Protein AF-A0A8K0MTH1-F1 (afdb_monomer)

InterPro domains:
  IPR003604 Matrin/U1-C-like, C2H2-type zinc finger [SM00451] (217-251)
  IPR013087 Zinc finger C2H2-type [PF12874] (220-244)
  IPR025423 TMEM205-like [PF13664] (45-141)
  IPR036236 Zinc finger C2H2 superfamily [SSF57667] (216-260)
  IPR040107 U4/U6.U5 small nuclear ribonucleoprotein component Snu23 [PTHR45986] (143-350)

Organism: Cocos nucifera (NCBI:txid13894)

pLDDT: mean 76.04, std 13.89, range [37.84, 93.25]

Structure (mmCIF, N/CA/C/O backbone):
data_AF-A0A8K0MTH1-F1
#
_entry.id   AF-A0A8K0MTH1-F1
#
loop_
_atom_site.group_PDB
_atom_site.id
_atom_site.type_symbol
_atom_site.label_atom_id
_atom_site.label_alt_id
_atom_site.label_comp_id
_atom_site.label_asym_id
_atom_site.label_entity_id
_atom_site.label_seq_id
_atom_site.pdbx_PDB_ins_code
_atom_site.Cartn_x
_atom_site.Cartn_y
_atom_site.Cartn_z
_atom_site.occupancy
_atom_site.B_iso_or_equiv
_atom_site.auth_seq_id
_atom_site.auth_comp_id
_atom_site.auth_asym_id
_atom_site.auth_atom_id
_atom_site.pdbx_PDB_model_num
ATOM 1 N N . MET A 1 1 ? -3.781 19.620 -23.683 1.00 52.28 1 MET A N 1
ATOM 2 C CA . MET A 1 1 ? -2.518 20.393 -23.771 1.00 52.28 1 MET A CA 1
ATOM 3 C C . MET A 1 1 ? -1.262 19.510 -23.810 1.00 52.28 1 MET A C 1
ATOM 5 O O . MET A 1 1 ? -0.450 19.720 -24.694 1.00 52.28 1 MET A O 1
ATOM 9 N N . ALA A 1 2 ? -1.100 18.486 -22.956 1.00 47.69 2 ALA A N 1
ATOM 10 C CA . ALA A 1 2 ? 0.109 17.633 -22.956 1.00 47.69 2 ALA A CA 1
ATOM 11 C C . ALA A 1 2 ? 0.279 16.703 -24.182 1.00 47.69 2 ALA A C 1
ATOM 13 O O . ALA A 1 2 ? 1.383 16.252 -24.472 1.00 47.69 2 ALA A O 1
ATOM 14 N N . TRP A 1 3 ? -0.801 16.393 -24.907 1.00 62.19 3 TRP A N 1
ATOM 15 C CA . TRP A 1 3 ? -0.716 15.556 -26.111 1.00 62.19 3 TRP A CA 1
ATOM 16 C C . TRP A 1 3 ? -0.077 16.300 -27.289 1.00 62.19 3 TRP A C 1
ATOM 18 O O . TRP A 1 3 ? 0.736 15.724 -27.999 1.00 62.19 3 TRP A O 1
ATOM 28 N N . ALA A 1 4 ? -0.354 17.600 -27.430 1.00 60.59 4 ALA A N 1
ATOM 29 C CA . ALA A 1 4 ? 0.208 18.428 -28.494 1.00 60.59 4 ALA A CA 1
ATOM 30 C C . ALA A 1 4 ? 1.724 18.615 -28.341 1.00 60.59 4 ALA A C 1
ATOM 32 O O . ALA A 1 4 ? 2.450 18.519 -29.322 1.00 60.59 4 ALA A O 1
ATOM 33 N N . THR A 1 5 ? 2.222 18.802 -27.115 1.00 65.00 5 THR A N 1
ATOM 34 C CA . THR A 1 5 ? 3.667 18.907 -26.851 1.00 65.00 5 THR A CA 1
ATOM 35 C C . THR A 1 5 ? 4.387 17.573 -27.040 1.00 65.00 5 THR A C 1
ATOM 37 O O . THR A 1 5 ? 5.486 17.544 -27.586 1.00 65.00 5 THR A O 1
ATOM 40 N N . ARG A 1 6 ? 3.755 16.452 -26.666 1.00 68.06 6 ARG A N 1
ATOM 41 C CA . ARG A 1 6 ? 4.272 15.100 -26.939 1.00 68.06 6 ARG A CA 1
ATOM 42 C C . ARG A 1 6 ? 4.288 14.766 -28.430 1.00 68.06 6 ARG A C 1
ATOM 44 O O . ARG A 1 6 ? 5.241 14.151 -28.894 1.00 68.06 6 ARG A O 1
ATOM 51 N N . PHE A 1 7 ? 3.271 15.201 -29.169 1.00 70.56 7 PHE A N 1
ATOM 52 C CA . PHE A 1 7 ? 3.191 15.053 -30.619 1.00 70.56 7 PHE A CA 1
ATOM 53 C C . PHE A 1 7 ? 4.257 15.897 -31.326 1.00 70.56 7 PHE A C 1
ATOM 55 O O . PHE A 1 7 ? 5.003 15.365 -32.136 1.00 70.56 7 PHE A O 1
ATOM 62 N N . LEU A 1 8 ? 4.412 17.172 -30.955 1.00 72.38 8 LEU A N 1
ATOM 63 C CA . LEU A 1 8 ? 5.467 18.046 -31.483 1.00 72.38 8 LEU A CA 1
ATOM 64 C C . LEU A 1 8 ? 6.871 17.508 -31.200 1.00 72.38 8 LEU A C 1
ATOM 66 O O . LEU A 1 8 ? 7.715 17.535 -32.088 1.00 72.38 8 LEU A O 1
ATOM 70 N N . ALA A 1 9 ? 7.114 16.972 -30.001 1.00 69.62 9 ALA A N 1
ATOM 71 C CA . ALA A 1 9 ? 8.386 16.332 -29.680 1.00 69.62 9 ALA A CA 1
ATOM 72 C C . ALA A 1 9 ? 8.625 15.086 -30.549 1.00 69.62 9 ALA A C 1
ATOM 74 O O . ALA A 1 9 ? 9.698 14.945 -31.125 1.00 69.62 9 ALA A O 1
ATOM 75 N N . ALA A 1 10 ? 7.624 14.213 -30.701 1.00 67.38 10 ALA A N 1
ATOM 76 C CA . ALA A 1 10 ? 7.729 13.023 -31.547 1.00 67.38 10 ALA A CA 1
ATOM 77 C C . ALA A 1 10 ? 7.967 13.372 -33.027 1.00 67.38 10 ALA A C 1
ATOM 79 O O . ALA A 1 10 ? 8.814 12.760 -33.673 1.00 67.38 10 ALA A O 1
ATOM 80 N N . VAL A 1 11 ? 7.272 14.389 -33.547 1.00 68.31 11 VAL A N 1
ATOM 81 C CA . VAL A 1 11 ? 7.465 14.906 -34.910 1.00 68.31 11 VAL A CA 1
ATOM 82 C C . VAL A 1 11 ? 8.857 15.519 -35.064 1.00 68.31 11 VAL A C 1
ATOM 84 O O . VAL A 1 11 ? 9.524 15.239 -36.051 1.00 68.31 11 VAL A O 1
ATOM 87 N N . ALA A 1 12 ? 9.348 16.278 -34.081 1.00 70.75 12 ALA A N 1
ATOM 88 C CA . ALA A 1 12 ? 10.701 16.828 -34.113 1.00 70.75 12 ALA A CA 1
ATOM 89 C C . ALA A 1 12 ? 11.773 15.724 -34.118 1.00 70.75 12 ALA A C 1
ATOM 91 O O . ALA A 1 12 ? 12.708 15.796 -34.910 1.00 70.75 12 ALA A O 1
ATOM 92 N N . PHE A 1 13 ? 11.618 14.667 -33.312 1.00 70.38 13 PHE A N 1
ATOM 93 C CA . PHE A 1 13 ? 12.529 13.515 -33.335 1.00 70.38 13 PHE A CA 1
ATOM 94 C C . PHE A 1 13 ? 12.478 12.745 -34.661 1.00 70.38 13 PHE A C 1
ATOM 96 O O . PHE A 1 13 ? 13.520 12.302 -35.138 1.00 70.38 13 P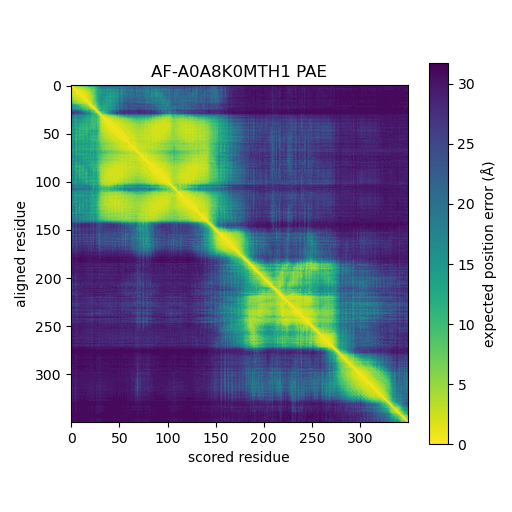HE A O 1
ATOM 103 N N . LEU A 1 14 ? 11.302 12.628 -35.285 1.00 62.47 14 LEU A N 1
ATOM 104 C CA . LEU A 1 14 ? 11.159 12.034 -36.618 1.00 62.47 14 LEU A CA 1
ATOM 105 C C . LEU A 1 14 ? 11.823 12.885 -37.703 1.00 62.47 14 LEU A C 1
ATOM 107 O O . LEU A 1 14 ? 12.550 12.347 -38.531 1.00 62.47 14 LEU A O 1
ATOM 111 N N . VAL A 1 15 ? 11.625 14.204 -37.679 1.00 65.75 15 VAL A N 1
ATOM 112 C CA . VAL A 1 15 ? 12.248 15.138 -38.630 1.00 65.75 15 VAL A CA 1
ATOM 113 C C . VAL A 1 15 ? 13.769 15.113 -38.488 1.00 65.75 15 VAL A C 1
ATOM 115 O O . VAL A 1 15 ? 14.474 15.007 -39.487 1.00 65.75 15 VAL A O 1
ATOM 118 N N . VAL A 1 16 ? 14.288 15.117 -37.258 1.00 67.06 16 VAL A N 1
ATOM 119 C CA . VAL A 1 16 ? 15.725 14.953 -36.995 1.00 67.06 16 VAL A CA 1
ATOM 120 C C . VAL A 1 16 ? 16.210 13.584 -37.493 1.00 67.06 16 VAL A C 1
ATOM 122 O O . VAL A 1 16 ? 17.239 13.511 -38.156 1.00 67.06 16 VAL A O 1
ATOM 125 N N . GLY A 1 17 ? 15.448 12.509 -37.273 1.00 62.00 17 GLY A N 1
ATOM 126 C CA . GLY A 1 17 ? 15.769 11.175 -37.791 1.00 62.00 17 GLY A CA 1
ATOM 127 C C . GLY A 1 17 ? 15.854 11.107 -39.321 1.00 62.00 17 GLY A C 1
ATOM 128 O O . GLY A 1 17 ? 16.761 10.472 -39.850 1.00 62.00 17 GLY A O 1
ATOM 129 N N . VAL A 1 18 ? 14.965 11.805 -40.034 1.00 60.06 18 VAL A N 1
ATOM 130 C CA . VAL A 1 18 ? 14.967 11.891 -41.507 1.00 60.06 18 VAL A CA 1
ATOM 131 C C . VAL A 1 18 ? 16.146 12.726 -42.022 1.00 60.06 18 VAL A C 1
ATOM 133 O O . VAL A 1 18 ? 16.759 12.362 -43.022 1.00 60.06 18 VAL A O 1
ATOM 136 N N . VAL A 1 19 ? 16.514 13.807 -41.326 1.00 62.78 19 VAL A N 1
ATOM 137 C CA . VAL A 1 19 ? 17.649 14.675 -41.699 1.00 62.78 19 VAL A CA 1
ATOM 138 C C . VAL A 1 19 ? 18.999 13.980 -41.492 1.00 62.78 19 VAL A C 1
ATOM 140 O O . VAL A 1 19 ? 19.901 14.141 -42.310 1.00 62.78 19 VAL A O 1
ATOM 143 N N . PHE A 1 20 ? 19.148 13.191 -40.426 1.00 60.22 20 PHE A N 1
ATOM 144 C CA . PHE A 1 20 ? 20.398 12.483 -40.129 1.00 60.22 20 PHE A CA 1
ATOM 145 C C . PHE A 1 20 ? 20.555 11.149 -40.879 1.00 60.22 20 PHE A C 1
ATOM 147 O O . PHE A 1 20 ? 21.650 10.587 -40.875 1.00 60.22 20 PHE A O 1
ATOM 154 N N . ALA A 1 21 ? 19.499 10.639 -41.524 1.00 55.25 21 ALA A N 1
ATOM 155 C CA . ALA A 1 21 ? 19.525 9.361 -42.236 1.00 55.25 21 ALA A CA 1
ATOM 156 C C . ALA A 1 21 ? 18.746 9.390 -43.571 1.00 55.25 21 ALA A C 1
ATOM 158 O O . ALA A 1 21 ? 17.781 8.637 -43.739 1.00 55.25 21 ALA A O 1
ATOM 159 N N . PRO A 1 22 ? 19.160 10.218 -44.549 1.00 58.72 22 PRO A N 1
ATOM 160 C CA . PRO A 1 22 ? 18.486 10.308 -45.848 1.00 58.72 22 PRO A CA 1
ATOM 161 C C . PRO A 1 22 ? 18.513 8.977 -46.625 1.00 58.72 22 PRO A C 1
ATOM 163 O O . PRO A 1 22 ? 17.548 8.630 -47.308 1.00 58.72 22 PRO A O 1
ATOM 166 N N . ASP A 1 23 ? 19.569 8.175 -46.450 1.00 55.53 23 ASP A N 1
ATOM 167 C CA . ASP A 1 23 ? 19.748 6.886 -47.134 1.00 55.53 23 ASP A CA 1
ATOM 168 C C . ASP A 1 23 ? 18.740 5.811 -46.699 1.00 55.53 23 ASP A C 1
ATOM 170 O O . ASP A 1 23 ? 18.462 4.883 -47.461 1.00 55.53 23 ASP A O 1
ATOM 174 N N . LEU A 1 24 ? 18.164 5.945 -45.497 1.00 55.72 24 LEU A N 1
ATOM 175 C CA . LEU A 1 24 ? 17.199 4.998 -44.922 1.00 55.72 24 LEU A CA 1
ATOM 176 C C . LEU A 1 24 ? 15.833 5.051 -45.620 1.00 55.72 24 LEU A C 1
ATOM 178 O O . LEU A 1 24 ? 15.099 4.066 -45.619 1.00 55.72 24 LEU A O 1
ATOM 182 N N . PHE A 1 25 ? 15.498 6.211 -46.189 1.00 56.12 25 PHE A N 1
ATOM 183 C CA . PHE A 1 25 ? 14.231 6.461 -46.878 1.00 56.12 25 PHE A CA 1
ATOM 184 C C . PHE A 1 25 ? 14.402 6.595 -48.398 1.00 56.12 25 PHE A C 1
ATOM 186 O O . PHE A 1 25 ? 13.424 6.448 -49.127 1.00 56.12 25 PHE A O 1
ATOM 193 N N . GLY A 1 26 ? 15.624 6.859 -48.883 1.00 51.59 26 GLY A N 1
ATOM 194 C CA . GLY A 1 26 ? 15.929 7.017 -50.309 1.00 51.59 26 GLY A CA 1
ATOM 195 C C . GLY A 1 26 ? 16.408 5.750 -51.028 1.00 51.59 26 GLY A C 1
ATOM 196 O O . GLY A 1 26 ? 16.246 5.654 -52.243 1.00 51.59 26 GLY A O 1
ATOM 197 N N . SER A 1 27 ? 16.974 4.766 -50.319 1.00 49.97 27 SER A N 1
ATOM 198 C CA . SER A 1 27 ? 17.450 3.516 -50.926 1.00 49.97 27 SER A CA 1
ATOM 199 C C . SER A 1 27 ? 16.561 2.338 -50.517 1.00 49.97 27 SER A C 1
ATOM 201 O O . SER A 1 27 ? 16.275 2.137 -49.341 1.00 49.97 27 SER A O 1
ATOM 203 N N . GLY A 1 28 ? 16.055 1.589 -51.504 1.00 53.31 28 GLY A N 1
ATOM 204 C CA . GLY A 1 28 ? 15.121 0.482 -51.282 1.00 53.31 28 GLY A CA 1
ATOM 205 C C . GLY A 1 28 ? 15.647 -0.585 -50.301 1.00 53.31 28 GLY A C 1
ATOM 206 O O . GLY A 1 28 ? 16.857 -0.684 -50.084 1.00 53.31 28 GLY A O 1
ATOM 207 N N . PRO A 1 29 ? 14.759 -1.429 -49.742 1.00 50.44 29 PRO A N 1
ATOM 208 C CA . PRO A 1 29 ? 14.995 -2.261 -48.550 1.00 50.44 29 PRO A CA 1
ATOM 209 C C . PRO A 1 29 ? 16.014 -3.417 -48.702 1.00 50.44 29 PRO A C 1
ATOM 211 O O . PRO A 1 29 ? 15.999 -4.349 -47.904 1.00 50.44 29 PRO A O 1
ATOM 214 N N . ALA A 1 30 ? 16.896 -3.397 -49.705 1.00 54.19 30 ALA A N 1
ATOM 215 C CA . ALA A 1 30 ? 17.730 -4.538 -50.087 1.00 54.19 30 ALA A CA 1
ATOM 216 C C . ALA A 1 30 ? 19.209 -4.213 -50.390 1.00 54.19 30 ALA A C 1
ATOM 218 O O . ALA A 1 30 ? 19.890 -5.045 -50.988 1.00 54.19 30 ALA A O 1
ATOM 219 N N . SER A 1 31 ? 19.743 -3.046 -49.998 1.00 65.94 31 SER A N 1
ATOM 220 C CA . SER A 1 31 ? 21.190 -2.793 -50.109 1.00 65.94 31 SER A CA 1
ATOM 221 C C . SER A 1 31 ? 21.925 -3.130 -48.793 1.00 65.94 31 SER A C 1
ATOM 223 O O . SER A 1 31 ? 21.487 -2.723 -47.711 1.00 65.94 31 SER A O 1
ATOM 225 N N . PRO A 1 32 ? 23.054 -3.867 -48.833 1.00 69.50 32 PRO A N 1
ATOM 226 C CA . PRO A 1 32 ? 23.822 -4.216 -47.630 1.00 69.50 32 PRO A CA 1
ATOM 227 C C . PRO A 1 32 ? 24.377 -2.979 -46.906 1.00 69.50 32 PRO A C 1
ATOM 229 O O . PRO A 1 32 ? 24.580 -3.001 -45.693 1.00 69.50 32 PRO A O 1
ATOM 232 N N . THR A 1 33 ? 24.568 -1.875 -47.630 1.00 74.94 33 THR A N 1
ATOM 233 C CA . THR A 1 33 ? 24.976 -0.577 -47.085 1.00 74.94 33 THR A CA 1
ATOM 234 C C . THR A 1 33 ? 23.868 0.081 -46.261 1.00 74.94 33 THR A C 1
ATOM 236 O O . THR A 1 33 ? 24.153 0.576 -45.170 1.00 74.94 33 THR A O 1
ATOM 239 N N . ALA A 1 34 ? 22.605 0.020 -46.702 1.00 74.50 34 ALA A N 1
ATOM 240 C CA . ALA A 1 34 ? 21.472 0.521 -45.923 1.00 74.50 34 ALA A CA 1
ATOM 241 C C . ALA A 1 34 ? 21.304 -0.254 -44.606 1.00 74.50 34 ALA A C 1
ATOM 243 O O . ALA A 1 34 ? 21.118 0.358 -43.556 1.00 74.50 34 ALA A O 1
ATOM 244 N N . ALA A 1 35 ? 21.459 -1.583 -44.625 1.00 75.06 35 ALA A N 1
ATOM 245 C CA . ALA A 1 35 ? 21.376 -2.413 -43.418 1.00 75.06 35 ALA A CA 1
ATOM 246 C C . ALA A 1 35 ? 22.445 -2.048 -42.368 1.00 75.06 35 ALA A C 1
ATOM 248 O O . ALA A 1 35 ? 22.155 -1.984 -41.172 1.00 75.06 35 ALA A O 1
ATOM 249 N N . VAL A 1 36 ? 23.674 -1.754 -42.806 1.00 82.38 36 VAL A N 1
ATOM 250 C CA . VAL A 1 36 ? 24.761 -1.287 -41.928 1.00 82.38 36 VAL A CA 1
ATOM 251 C C . VAL A 1 36 ? 24.447 0.091 -41.335 1.00 82.38 36 VAL A C 1
ATOM 253 O O . VAL A 1 36 ? 24.656 0.302 -40.139 1.00 82.38 36 VAL A O 1
ATOM 256 N N . SER A 1 37 ? 23.915 1.022 -42.131 1.00 81.50 37 SER A N 1
ATOM 257 C CA . SER A 1 37 ? 23.514 2.350 -41.648 1.00 81.50 37 SER A CA 1
ATOM 258 C C . SER A 1 37 ? 22.372 2.272 -40.631 1.00 81.50 37 SER A C 1
ATOM 260 O O . SER A 1 37 ? 22.455 2.893 -39.570 1.00 81.50 37 SER A O 1
ATOM 262 N N . VAL A 1 38 ? 21.359 1.440 -40.892 1.00 80.56 38 VAL A N 1
ATOM 263 C CA . VAL A 1 38 ? 20.256 1.166 -39.955 1.00 80.56 38 VAL A CA 1
ATOM 264 C C . VAL A 1 38 ? 20.790 0.607 -38.637 1.00 80.56 38 VAL A C 1
ATOM 266 O O . VAL A 1 38 ? 20.420 1.106 -37.576 1.00 80.56 38 VAL A O 1
ATOM 269 N N . ALA A 1 39 ? 21.694 -0.378 -38.679 1.00 81.00 39 ALA A N 1
ATOM 270 C CA . ALA A 1 39 ? 22.279 -0.963 -37.473 1.00 81.00 39 ALA A CA 1
ATOM 271 C C . ALA A 1 39 ? 23.071 0.070 -36.648 1.00 81.00 39 ALA A C 1
ATOM 273 O O . ALA A 1 39 ? 22.933 0.117 -35.426 1.00 81.00 39 ALA A O 1
ATOM 274 N N . LYS A 1 40 ? 23.846 0.951 -37.296 1.00 85.75 40 LYS A N 1
ATOM 275 C CA . LYS A 1 40 ? 24.589 2.027 -36.611 1.00 85.75 40 LYS A CA 1
ATOM 276 C C . LYS A 1 40 ? 23.659 3.032 -35.931 1.00 85.75 40 LYS A C 1
ATOM 278 O O . LYS A 1 40 ? 23.889 3.393 -34.777 1.00 85.75 40 LYS A O 1
ATOM 283 N N . ILE A 1 41 ? 22.603 3.458 -36.621 1.00 86.19 41 ILE A N 1
ATOM 284 C CA . ILE A 1 41 ? 21.615 4.400 -36.079 1.00 86.19 41 ILE A CA 1
ATOM 285 C C . ILE A 1 41 ? 20.839 3.755 -34.928 1.00 86.19 41 ILE A C 1
ATOM 287 O O . ILE A 1 41 ? 20.677 4.372 -33.875 1.00 86.19 41 ILE A O 1
ATOM 291 N N . ALA A 1 42 ? 20.416 2.499 -35.090 1.00 83.88 42 ALA A N 1
ATOM 292 C CA . ALA A 1 42 ? 19.728 1.743 -34.049 1.00 83.88 42 ALA A CA 1
ATOM 293 C C . ALA A 1 42 ? 20.600 1.589 -32.794 1.00 83.88 42 ALA A C 1
ATOM 295 O O . ALA A 1 42 ? 20.119 1.840 -31.688 1.00 83.88 42 ALA A O 1
ATOM 296 N N . HIS A 1 43 ? 21.886 1.255 -32.962 1.00 87.81 43 HIS A N 1
ATOM 297 C CA . HIS A 1 43 ? 22.851 1.199 -31.866 1.00 87.81 43 HIS A CA 1
ATOM 298 C C . HIS A 1 43 ? 22.979 2.553 -31.160 1.00 87.81 43 HIS A C 1
ATOM 300 O O . HIS A 1 43 ? 22.858 2.622 -29.940 1.00 87.81 43 HIS A O 1
ATOM 306 N N . LEU A 1 44 ? 23.202 3.638 -31.909 1.00 89.75 44 LEU A N 1
ATOM 307 C CA . LEU A 1 44 ? 23.399 4.973 -31.341 1.00 89.75 44 LEU A CA 1
ATOM 308 C C . LEU A 1 44 ? 22.170 5.447 -30.555 1.00 89.75 44 LEU A C 1
ATOM 310 O O . LEU A 1 44 ? 22.309 5.920 -29.427 1.00 89.75 44 LEU A O 1
ATOM 314 N N . LEU A 1 45 ? 20.972 5.288 -31.120 1.00 89.38 45 LEU A N 1
ATOM 315 C CA . LEU A 1 45 ? 19.725 5.700 -30.477 1.00 89.38 45 LEU A CA 1
ATOM 316 C C . LEU A 1 45 ? 19.433 4.880 -29.220 1.00 89.38 45 LEU A C 1
ATOM 318 O O . LEU A 1 45 ? 19.080 5.448 -28.183 1.00 89.38 45 LEU A O 1
ATOM 322 N N . CYS A 1 46 ? 19.599 3.558 -29.283 1.00 88.69 46 CYS A N 1
ATOM 323 C CA . CYS A 1 46 ? 19.348 2.692 -28.136 1.00 88.69 46 CYS A CA 1
ATOM 324 C C . CYS A 1 46 ? 20.379 2.914 -27.024 1.00 88.69 46 CYS A C 1
ATOM 326 O O . CYS A 1 46 ? 20.001 2.997 -25.855 1.00 88.69 46 CYS A O 1
ATOM 328 N N . PHE A 1 47 ? 21.654 3.091 -27.376 1.00 90.69 47 PHE A N 1
ATOM 329 C CA . PHE A 1 47 ? 22.715 3.398 -26.423 1.00 90.69 47 PHE A CA 1
ATOM 330 C C . PHE A 1 47 ? 22.494 4.756 -25.744 1.00 90.69 47 PHE A C 1
ATOM 332 O O . PHE A 1 47 ? 22.520 4.840 -24.515 1.00 90.69 47 PHE A O 1
ATOM 339 N N . ALA A 1 48 ? 22.196 5.807 -26.517 1.00 92.38 48 ALA A N 1
ATOM 340 C CA . ALA A 1 48 ? 21.918 7.139 -25.981 1.00 92.38 48 ALA A CA 1
ATOM 341 C C . ALA A 1 48 ? 20.678 7.148 -25.072 1.00 92.38 48 ALA A C 1
ATOM 343 O O . ALA A 1 48 ? 20.700 7.754 -24.001 1.00 92.38 48 ALA A O 1
ATOM 344 N N . THR A 1 49 ? 19.618 6.433 -25.462 1.00 89.81 49 THR A N 1
ATOM 345 C CA . THR A 1 49 ? 18.392 6.310 -24.657 1.00 89.81 49 THR A CA 1
ATOM 346 C C . THR A 1 49 ? 18.659 5.561 -23.355 1.00 89.81 49 THR A C 1
ATOM 348 O O . THR A 1 49 ? 18.235 6.013 -22.295 1.00 89.81 49 THR A O 1
ATOM 351 N N . CYS A 1 50 ? 19.404 4.453 -23.410 1.00 90.12 50 CYS A N 1
ATOM 352 C CA . CYS A 1 50 ? 19.784 3.674 -22.234 1.00 90.12 50 CYS A CA 1
ATOM 353 C C . CYS A 1 50 ? 20.618 4.509 -21.251 1.00 90.12 50 CYS A C 1
ATOM 355 O O . CYS A 1 50 ? 20.304 4.566 -20.063 1.00 90.12 50 CYS A O 1
ATOM 357 N N . TRP A 1 51 ? 21.650 5.193 -21.749 1.00 90.69 51 TRP A N 1
ATOM 358 C CA . TRP A 1 51 ? 22.520 6.044 -20.939 1.00 90.69 51 TRP A CA 1
ATOM 359 C C . TRP A 1 51 ? 21.766 7.236 -20.336 1.00 90.69 51 TRP A C 1
ATOM 361 O O . TRP A 1 51 ? 21.850 7.488 -19.133 1.00 90.69 51 TRP A O 1
ATOM 371 N N . GLY A 1 52 ? 20.977 7.946 -21.147 1.00 92.38 52 GLY A N 1
ATOM 372 C CA . GLY A 1 52 ? 20.187 9.092 -20.697 1.00 92.38 52 GLY A CA 1
ATOM 373 C C . GLY A 1 52 ? 19.122 8.709 -19.667 1.00 92.38 52 GLY A C 1
ATOM 374 O O . GLY A 1 52 ? 18.987 9.381 -18.644 1.00 92.38 52 GLY A O 1
ATOM 375 N N . ALA A 1 53 ? 18.408 7.601 -19.889 1.00 90.62 53 ALA A N 1
ATOM 376 C CA . ALA A 1 53 ? 17.434 7.081 -18.933 1.00 90.62 53 ALA A CA 1
ATOM 377 C C . ALA A 1 53 ? 18.102 6.678 -17.612 1.00 90.62 53 ALA A C 1
ATOM 379 O O . ALA A 1 53 ? 17.575 7.001 -16.545 1.00 90.62 53 ALA A O 1
ATOM 380 N N . ALA A 1 54 ? 19.272 6.033 -17.676 1.00 90.25 54 ALA A N 1
ATOM 381 C CA . ALA A 1 54 ? 20.026 5.646 -16.492 1.00 90.25 54 ALA A CA 1
ATOM 382 C C . ALA A 1 54 ? 20.466 6.856 -15.669 1.00 90.25 54 ALA A C 1
ATOM 384 O O . ALA A 1 54 ? 20.210 6.896 -14.465 1.00 90.25 54 ALA A O 1
ATOM 385 N N . LEU A 1 55 ? 21.047 7.876 -16.308 1.00 92.75 55 LEU A N 1
ATOM 386 C CA . LEU A 1 55 ? 21.438 9.110 -15.626 1.00 92.75 55 LEU A CA 1
ATOM 387 C C . LEU A 1 55 ? 20.237 9.829 -15.006 1.00 92.75 55 LEU A C 1
ATOM 389 O O . LEU A 1 55 ? 20.293 10.249 -13.850 1.00 92.75 55 LEU A O 1
ATOM 393 N N . TRP A 1 56 ? 19.136 9.946 -15.750 1.00 91.38 56 TRP A N 1
ATOM 394 C CA . TRP A 1 56 ? 17.951 10.642 -15.265 1.00 91.38 56 TRP A CA 1
ATOM 395 C C . TRP A 1 56 ? 17.329 9.941 -14.058 1.00 91.38 56 TRP A C 1
ATOM 397 O O . TRP A 1 56 ? 17.087 10.584 -13.038 1.00 91.38 56 TRP A O 1
ATOM 407 N N . VAL A 1 57 ? 17.072 8.633 -14.140 1.00 90.19 57 VAL A N 1
ATOM 408 C CA . VAL A 1 57 ? 16.372 7.900 -13.072 1.00 90.19 57 VAL A CA 1
ATOM 409 C C . VAL A 1 57 ? 17.222 7.796 -11.808 1.00 90.19 57 VAL A C 1
ATOM 411 O O . VAL A 1 57 ? 16.678 7.939 -10.713 1.00 90.19 57 VAL A O 1
ATOM 414 N N . THR A 1 58 ? 18.537 7.608 -11.934 1.00 88.12 58 THR A N 1
ATOM 415 C CA . THR A 1 58 ? 19.430 7.449 -10.774 1.00 88.12 58 THR A CA 1
ATOM 416 C C . THR A 1 58 ? 19.724 8.769 -10.064 1.00 88.12 58 THR A C 1
ATOM 418 O O . THR A 1 58 ? 19.572 8.846 -8.846 1.00 88.12 58 THR A O 1
ATOM 421 N N . PHE A 1 59 ? 20.098 9.820 -10.801 1.00 90.81 59 PHE A N 1
ATOM 422 C CA . PHE A 1 59 ? 20.586 11.061 -10.192 1.00 90.81 59 PHE A CA 1
ATOM 423 C C . PHE A 1 59 ? 19.517 12.135 -10.012 1.00 90.81 59 PHE A C 1
ATOM 425 O O . PHE A 1 59 ? 19.623 12.943 -9.095 1.00 90.81 59 PHE A O 1
ATOM 432 N N . ILE A 1 60 ? 18.488 12.173 -10.860 1.00 91.69 60 ILE A N 1
ATOM 433 C CA . ILE A 1 60 ? 17.504 13.265 -10.848 1.00 91.69 60 ILE A CA 1
ATOM 434 C C . ILE A 1 60 ? 16.159 12.746 -10.341 1.00 91.69 60 ILE A C 1
ATOM 436 O O . ILE A 1 60 ? 15.692 13.145 -9.273 1.00 91.69 60 ILE A O 1
ATOM 440 N N . GLY A 1 61 ? 15.562 11.804 -11.071 1.00 89.06 61 GLY A N 1
ATOM 441 C CA . GLY A 1 61 ? 14.247 11.240 -10.782 1.00 89.06 61 GLY A CA 1
ATOM 442 C C . GLY A 1 61 ? 14.174 10.589 -9.403 1.00 89.06 61 GLY A C 1
ATOM 443 O O . GLY A 1 61 ? 13.277 10.918 -8.630 1.00 89.06 61 GLY A O 1
ATOM 444 N N . GLY A 1 62 ? 15.136 9.727 -9.059 1.00 87.69 62 GLY A N 1
ATOM 445 C CA . GLY A 1 62 ? 15.171 9.036 -7.768 1.00 87.69 62 GLY A CA 1
ATOM 446 C C . GLY A 1 62 ? 15.260 9.987 -6.571 1.00 87.69 62 GLY A C 1
ATOM 447 O O . GLY A 1 62 ? 14.496 9.843 -5.617 1.00 87.69 62 GLY A O 1
ATOM 448 N N . ILE A 1 63 ? 16.129 11.003 -6.642 1.00 89.69 63 ILE A N 1
ATOM 449 C CA . ILE A 1 63 ? 16.328 11.976 -5.553 1.00 89.69 63 ILE A CA 1
ATOM 450 C C . ILE A 1 63 ? 15.091 12.860 -5.370 1.00 89.69 63 ILE A C 1
ATOM 452 O O . ILE A 1 63 ? 14.654 13.078 -4.238 1.00 89.69 63 ILE A O 1
ATOM 456 N N . ILE A 1 64 ? 14.503 13.351 -6.466 1.00 90.56 64 ILE A N 1
ATOM 457 C CA . ILE A 1 64 ? 13.279 14.164 -6.416 1.00 90.56 64 ILE A CA 1
ATOM 458 C C . ILE A 1 64 ? 12.123 13.330 -5.851 1.00 90.56 64 ILE A C 1
ATOM 460 O O . ILE A 1 64 ? 11.435 13.768 -4.930 1.00 90.56 64 ILE A O 1
ATOM 464 N N . MET A 1 65 ? 11.935 12.104 -6.340 1.00 87.50 65 MET A N 1
ATOM 465 C CA . MET A 1 65 ? 10.863 11.222 -5.877 1.00 87.50 65 MET A CA 1
ATOM 466 C C . MET A 1 65 ? 11.015 10.911 -4.381 1.00 87.50 65 MET A C 1
ATOM 468 O O . MET A 1 65 ? 10.031 10.950 -3.651 1.00 87.50 65 MET A O 1
ATOM 472 N N . PHE A 1 66 ? 12.240 10.689 -3.899 1.00 87.19 66 PHE A N 1
ATOM 473 C CA . PHE A 1 66 ? 12.500 10.436 -2.481 1.00 87.19 66 PHE A CA 1
ATOM 474 C C . PHE A 1 66 ? 12.273 11.667 -1.589 1.00 87.19 66 PHE A C 1
ATOM 476 O O . PHE A 1 66 ? 11.766 11.533 -0.477 1.00 87.19 66 PHE A O 1
ATOM 483 N N . LYS A 1 67 ? 12.642 12.870 -2.052 1.00 91.06 67 LYS A N 1
ATOM 484 C CA . LYS A 1 67 ? 12.511 14.102 -1.257 1.00 91.06 67 LYS A CA 1
ATOM 485 C C . LYS A 1 67 ? 11.082 14.632 -1.169 1.00 91.06 67 LYS A C 1
ATOM 487 O O . LYS A 1 67 ? 10.735 15.225 -0.152 1.00 91.06 67 LYS A O 1
ATOM 492 N N . TYR A 1 68 ? 10.282 14.456 -2.220 1.00 89.94 68 TYR A N 1
ATOM 493 C CA . TYR A 1 68 ? 8.980 15.120 -2.339 1.00 89.94 68 TYR A CA 1
ATOM 494 C C . TYR A 1 68 ? 7.767 14.190 -2.180 1.00 89.94 68 TYR A C 1
ATOM 496 O O . TYR A 1 68 ? 6.668 14.701 -1.967 1.00 89.94 68 TYR A O 1
ATOM 504 N N . LEU A 1 69 ? 7.916 12.857 -2.254 1.00 87.62 69 LEU A N 1
ATOM 505 C CA . LEU A 1 69 ? 6.805 11.925 -2.006 1.00 87.62 69 LEU A CA 1
ATOM 506 C C . LEU A 1 69 ? 6.860 11.306 -0.598 1.00 87.62 69 LEU A C 1
ATOM 508 O O . LEU A 1 69 ? 7.929 10.913 -0.128 1.00 87.62 69 LEU A O 1
ATOM 512 N N . PRO A 1 70 ? 5.700 11.099 0.057 1.00 88.38 70 PRO A N 1
ATOM 513 C CA . PRO A 1 70 ? 5.607 10.261 1.250 1.00 88.38 70 PRO A CA 1
ATOM 514 C C . PRO A 1 70 ? 6.136 8.843 0.982 1.00 88.38 70 PRO A C 1
ATOM 516 O O . PRO A 1 70 ? 5.800 8.248 -0.041 1.00 88.38 70 PRO A O 1
ATOM 519 N N . ARG A 1 71 ? 6.893 8.259 1.925 1.00 81.81 71 ARG A N 1
ATOM 520 C CA . ARG A 1 71 ? 7.596 6.959 1.762 1.00 81.81 71 ARG A CA 1
ATOM 521 C C . ARG A 1 71 ? 6.722 5.826 1.214 1.00 81.81 71 ARG A C 1
ATOM 523 O O . ARG A 1 71 ? 7.156 5.049 0.373 1.00 81.81 71 ARG A O 1
ATOM 530 N N . HIS A 1 72 ? 5.474 5.754 1.661 1.00 78.19 72 HIS A N 1
ATOM 531 C CA . HIS A 1 72 ? 4.526 4.745 1.198 1.00 78.19 72 HIS A CA 1
ATOM 532 C C . HIS A 1 72 ? 4.070 4.978 -0.262 1.00 78.19 72 HIS A C 1
ATOM 534 O O . HIS A 1 72 ? 3.963 4.037 -1.044 1.00 78.19 72 HIS A O 1
ATOM 540 N N . GLN A 1 73 ? 3.847 6.234 -0.666 1.00 82.25 73 GLN A N 1
ATOM 541 C CA . GLN A 1 73 ? 3.519 6.565 -2.059 1.00 82.25 73 GLN A CA 1
ATOM 542 C C . GLN A 1 73 ? 4.734 6.407 -2.980 1.00 82.25 73 GLN A C 1
ATOM 544 O O . GLN A 1 73 ? 4.582 5.959 -4.115 1.00 82.25 73 GLN A O 1
ATOM 549 N N . PHE A 1 74 ? 5.930 6.717 -2.473 1.00 85.62 74 PHE A N 1
ATOM 550 C CA . PHE A 1 74 ? 7.202 6.458 -3.142 1.00 85.62 74 PHE A CA 1
ATOM 551 C C . PHE A 1 74 ? 7.347 4.971 -3.488 1.00 85.62 74 PHE A C 1
ATOM 553 O O . PHE A 1 74 ? 7.562 4.652 -4.654 1.00 85.62 74 PHE A O 1
ATOM 560 N N . GLY A 1 75 ? 7.116 4.068 -2.525 1.00 83.38 75 GLY A N 1
ATOM 561 C CA . GLY A 1 75 ? 7.162 2.621 -2.764 1.00 83.38 75 GLY A CA 1
ATOM 562 C C . GLY A 1 75 ? 6.179 2.146 -3.843 1.00 83.38 75 GLY A C 1
ATOM 563 O O . GLY A 1 75 ? 6.540 1.335 -4.691 1.00 83.38 75 GLY A O 1
ATOM 564 N N . ASN A 1 76 ? 4.959 2.696 -3.876 1.00 83.50 76 ASN A N 1
ATOM 565 C CA . ASN A 1 76 ? 3.940 2.330 -4.876 1.00 83.50 76 ASN A CA 1
ATOM 566 C C . ASN A 1 76 ? 4.277 2.844 -6.282 1.00 83.50 76 ASN A C 1
ATOM 568 O O . ASN A 1 76 ? 3.998 2.200 -7.292 1.00 83.50 76 ASN A O 1
ATOM 572 N N . LEU A 1 77 ? 4.862 4.038 -6.365 1.00 85.56 77 LEU A N 1
ATOM 573 C CA . LEU A 1 77 ? 5.326 4.576 -7.636 1.00 85.56 77 LEU A CA 1
ATOM 574 C C . LEU A 1 77 ? 6.524 3.767 -8.149 1.00 85.56 77 LEU A C 1
ATOM 576 O O . LEU A 1 77 ? 6.570 3.400 -9.322 1.00 85.56 77 LEU A O 1
ATOM 580 N N . GLN A 1 78 ? 7.450 3.430 -7.255 1.00 84.62 78 GLN A N 1
ATOM 581 C CA . GLN A 1 78 ? 8.656 2.664 -7.542 1.00 84.62 78 GLN A CA 1
ATOM 582 C C . GLN A 1 78 ? 8.342 1.240 -8.024 1.00 84.62 78 GLN A C 1
ATOM 584 O O . GLN A 1 78 ? 8.913 0.815 -9.027 1.00 84.62 78 GLN A O 1
ATOM 589 N N . SER A 1 79 ? 7.379 0.546 -7.405 1.00 85.44 79 SER A N 1
ATOM 590 C CA . SER A 1 79 ? 6.972 -0.814 -7.802 1.00 85.44 79 SER A CA 1
ATOM 591 C C . SER A 1 79 ? 6.413 -0.897 -9.226 1.00 85.44 79 SER A C 1
ATOM 593 O O . SER A 1 79 ? 6.511 -1.938 -9.869 1.00 85.44 79 SER A O 1
ATOM 595 N N . LYS A 1 80 ? 5.869 0.205 -9.755 1.00 85.75 80 LYS A N 1
ATOM 596 C CA . LYS A 1 80 ? 5.388 0.297 -11.144 1.00 85.75 80 LYS A CA 1
ATOM 597 C C . LYS A 1 80 ? 6.432 0.864 -12.098 1.00 85.75 80 LYS A C 1
ATOM 599 O O . LYS A 1 80 ? 6.495 0.455 -13.255 1.00 85.75 80 LYS A O 1
ATOM 604 N N . MET A 1 81 ? 7.237 1.815 -11.631 1.00 86.69 81 MET A N 1
ATOM 605 C CA . MET A 1 81 ? 8.233 2.495 -12.454 1.00 86.69 81 MET A CA 1
ATOM 606 C C . MET A 1 81 ? 9.437 1.597 -12.750 1.00 86.69 81 MET A C 1
ATOM 608 O O . MET A 1 81 ? 9.915 1.590 -13.881 1.00 86.69 81 MET A O 1
ATOM 612 N N . PHE A 1 82 ? 9.915 0.829 -11.767 1.00 87.62 82 PHE A N 1
ATOM 613 C CA . PHE A 1 82 ? 11.115 0.000 -11.905 1.00 87.62 82 PHE A CA 1
ATOM 614 C C . PHE A 1 82 ? 10.994 -1.104 -12.960 1.00 87.62 82 PHE A C 1
ATOM 616 O O . PHE A 1 82 ? 11.869 -1.143 -13.826 1.00 87.62 82 PHE A O 1
ATOM 623 N N . PRO A 1 83 ? 9.925 -1.926 -13.002 1.00 88.06 83 PRO A N 1
ATOM 624 C CA . PRO A 1 83 ? 9.758 -2.900 -14.078 1.00 88.06 83 PRO A CA 1
ATOM 625 C C . PRO A 1 83 ? 9.750 -2.247 -15.464 1.00 88.06 83 PRO A C 1
ATOM 627 O O . PRO A 1 83 ? 10.443 -2.704 -16.367 1.00 88.06 83 PRO A O 1
ATOM 630 N N . ALA A 1 84 ? 9.019 -1.140 -15.634 1.00 87.50 84 ALA A N 1
ATOM 631 C CA . ALA A 1 84 ? 8.942 -0.436 -16.914 1.00 87.50 84 ALA A CA 1
ATOM 632 C C . ALA A 1 84 ? 10.301 0.148 -17.342 1.00 87.50 84 ALA A C 1
ATOM 634 O O . ALA A 1 84 ? 10.684 0.050 -18.508 1.00 87.50 84 ALA A O 1
ATOM 635 N N . TYR A 1 85 ? 11.045 0.718 -16.394 1.00 90.12 85 TYR A N 1
ATOM 636 C CA . TYR A 1 85 ? 12.383 1.260 -16.610 1.00 90.12 85 TYR A CA 1
ATOM 637 C C . TYR A 1 85 ? 13.397 0.173 -16.991 1.00 90.12 85 TYR A C 1
ATOM 639 O O . TYR A 1 85 ? 14.073 0.299 -18.013 1.00 90.12 85 TYR A O 1
ATOM 647 N N . PHE A 1 86 ? 13.477 -0.918 -16.223 1.00 89.75 86 PHE A N 1
ATOM 648 C CA . PHE A 1 86 ? 14.415 -2.005 -16.506 1.00 89.75 86 PHE A CA 1
ATOM 649 C C . PHE A 1 86 ? 14.045 -2.776 -17.779 1.00 89.75 86 PHE A C 1
ATOM 651 O O . PHE A 1 86 ? 14.945 -3.217 -18.491 1.00 89.75 86 PHE A O 1
ATOM 658 N N . MET A 1 87 ? 12.757 -2.882 -18.128 1.00 88.81 87 MET A N 1
ATOM 659 C CA . MET A 1 87 ? 12.317 -3.410 -19.426 1.00 88.81 87 MET A CA 1
ATOM 660 C C . MET A 1 87 ? 12.805 -2.537 -20.584 1.00 88.81 87 MET A C 1
ATOM 662 O O . MET A 1 87 ? 13.401 -3.056 -21.526 1.00 88.81 87 MET A O 1
ATOM 666 N N . LEU A 1 88 ? 12.600 -1.216 -20.505 1.00 89.31 88 LEU A N 1
ATOM 667 C CA . LEU A 1 88 ? 13.065 -0.275 -21.529 1.00 89.31 88 LEU A CA 1
ATOM 668 C C . LEU A 1 88 ? 14.582 -0.379 -21.723 1.00 89.31 88 LEU A C 1
ATOM 670 O O . LEU A 1 88 ? 15.054 -0.516 -22.851 1.00 89.31 88 LEU A O 1
ATOM 674 N N . ILE A 1 89 ? 15.339 -0.368 -20.623 1.00 90.12 89 ILE A N 1
ATOM 675 C CA . ILE A 1 89 ? 16.797 -0.500 -20.668 1.00 90.12 89 ILE A CA 1
ATOM 676 C C . ILE A 1 89 ? 17.221 -1.855 -21.230 1.00 90.12 89 ILE A C 1
ATOM 678 O O . ILE A 1 89 ? 18.124 -1.893 -22.059 1.00 90.12 89 ILE A O 1
ATOM 682 N N . SER A 1 90 ? 16.567 -2.952 -20.844 1.00 87.94 90 SER A N 1
ATOM 683 C CA . SER A 1 90 ? 16.905 -4.291 -21.344 1.00 87.94 90 SER A CA 1
ATOM 684 C C . SER A 1 90 ? 16.672 -4.410 -22.850 1.00 87.94 90 SER A C 1
ATOM 686 O O . SER A 1 90 ? 17.518 -4.954 -23.555 1.00 87.94 90 SER A O 1
ATOM 688 N N . VAL A 1 91 ? 15.573 -3.848 -23.368 1.00 89.00 91 VAL A N 1
ATOM 689 C CA . VAL A 1 91 ? 15.285 -3.818 -24.812 1.00 89.00 91 VAL A CA 1
ATOM 690 C C . VAL A 1 91 ? 16.317 -2.970 -25.555 1.00 89.00 91 VAL A C 1
ATOM 692 O O . VAL A 1 91 ? 16.905 -3.436 -26.530 1.00 89.00 91 VAL A O 1
ATOM 695 N N . CYS A 1 92 ? 16.600 -1.752 -25.082 1.00 88.94 92 CYS A N 1
ATOM 696 C CA . CYS A 1 92 ? 17.606 -0.888 -25.702 1.00 88.94 92 CYS A CA 1
ATOM 697 C C . CYS A 1 92 ? 19.015 -1.504 -25.648 1.00 88.94 92 CYS A C 1
ATOM 699 O O . CYS A 1 92 ? 19.747 -1.463 -26.638 1.00 88.94 92 CYS A O 1
ATOM 701 N N . ALA A 1 93 ? 19.399 -2.114 -24.527 1.00 89.50 93 ALA A N 1
ATOM 702 C CA . ALA A 1 93 ? 20.680 -2.796 -24.384 1.00 89.50 93 ALA A CA 1
ATOM 703 C C . ALA A 1 93 ? 20.771 -4.025 -25.304 1.00 89.50 93 ALA A C 1
ATOM 705 O O . ALA A 1 93 ? 21.790 -4.201 -25.966 1.00 89.50 93 ALA A O 1
ATOM 706 N N . ALA A 1 94 ? 19.705 -4.823 -25.429 1.00 89.06 94 ALA A N 1
ATOM 707 C CA . ALA A 1 94 ? 19.665 -5.972 -26.334 1.00 89.06 94 ALA A CA 1
ATOM 708 C C . ALA A 1 94 ? 19.794 -5.558 -27.808 1.00 89.06 94 ALA A C 1
ATOM 710 O O . ALA A 1 94 ? 20.580 -6.154 -28.542 1.00 89.06 94 ALA A O 1
ATOM 711 N N . ILE A 1 95 ? 19.085 -4.504 -28.231 1.00 87.38 95 ILE A N 1
ATOM 712 C CA . ILE A 1 95 ? 19.201 -3.954 -29.591 1.00 87.38 95 ILE A CA 1
ATOM 713 C C . ILE A 1 95 ? 20.616 -3.414 -29.833 1.00 87.38 95 ILE A C 1
ATOM 715 O O . ILE A 1 95 ? 21.178 -3.637 -30.901 1.00 87.38 95 ILE A O 1
ATOM 719 N N . SER A 1 96 ? 21.223 -2.762 -28.837 1.00 88.06 96 SER A N 1
ATOM 720 C CA . SER A 1 96 ? 22.598 -2.252 -28.943 1.00 88.06 96 SER A CA 1
ATOM 721 C C . SER A 1 96 ? 23.610 -3.396 -29.073 1.00 88.06 96 SER A C 1
ATOM 723 O O . SER A 1 96 ? 24.436 -3.385 -29.978 1.00 88.06 96 SER A O 1
ATOM 725 N N . VAL A 1 97 ? 23.508 -4.440 -28.245 1.00 89.25 97 VAL A N 1
ATOM 726 C CA . VAL A 1 97 ? 24.356 -5.641 -28.353 1.00 89.25 97 VAL A CA 1
ATOM 727 C C . VAL A 1 97 ? 24.191 -6.307 -29.719 1.00 89.25 97 VAL A C 1
ATOM 729 O O . VAL A 1 97 ? 25.183 -6.626 -30.370 1.00 89.25 97 VAL A O 1
ATOM 732 N N . MET A 1 98 ? 22.950 -6.488 -30.176 1.00 86.56 98 MET A N 1
ATOM 733 C CA . MET A 1 98 ? 22.644 -7.129 -31.455 1.00 86.56 98 MET A CA 1
ATOM 734 C C . MET A 1 98 ? 23.186 -6.325 -32.642 1.00 86.56 98 MET A C 1
ATOM 736 O O . MET A 1 98 ? 23.825 -6.890 -33.528 1.00 86.56 98 MET A O 1
ATOM 740 N N . ALA A 1 99 ? 22.986 -5.007 -32.643 1.00 85.88 99 ALA A N 1
ATOM 741 C CA . ALA A 1 99 ? 23.493 -4.124 -33.685 1.00 85.88 99 ALA A CA 1
ATOM 742 C C . ALA A 1 99 ? 25.030 -4.078 -33.702 1.00 85.88 99 ALA A C 1
ATOM 744 O O . ALA A 1 99 ? 25.630 -4.129 -34.773 1.00 85.88 99 ALA A O 1
ATOM 745 N N . PHE A 1 100 ? 25.681 -4.046 -32.534 1.00 85.69 100 PHE A N 1
ATOM 746 C CA . PHE A 1 100 ? 27.143 -4.053 -32.442 1.00 85.69 100 PHE A CA 1
ATOM 747 C C . PHE A 1 100 ? 27.743 -5.388 -32.903 1.00 85.69 100 PHE A C 1
ATOM 749 O O . PHE A 1 100 ? 28.715 -5.403 -33.655 1.00 85.69 100 PHE A O 1
ATOM 756 N N . ALA A 1 101 ? 27.128 -6.510 -32.515 1.00 85.69 101 ALA A N 1
ATOM 757 C CA . ALA A 1 101 ? 27.543 -7.846 -32.940 1.00 85.69 101 ALA A CA 1
ATOM 758 C C . ALA A 1 101 ? 27.364 -8.071 -34.452 1.00 85.69 101 ALA A C 1
ATOM 760 O O . ALA A 1 101 ? 28.163 -8.779 -35.063 1.00 85.69 101 ALA A O 1
ATOM 761 N N . TYR A 1 102 ? 26.343 -7.456 -35.061 1.00 84.12 102 TYR A N 1
ATOM 762 C CA . TYR A 1 102 ? 26.135 -7.484 -36.511 1.00 84.12 102 TYR A CA 1
ATOM 763 C C . TYR A 1 102 ? 27.197 -6.671 -37.267 1.00 84.12 102 TYR A C 1
ATOM 765 O O . TYR A 1 102 ? 27.683 -7.103 -38.310 1.00 84.12 102 TYR A O 1
ATOM 773 N N . LEU A 1 103 ? 27.579 -5.506 -36.736 1.00 82.00 103 LEU A N 1
ATOM 774 C CA . LEU A 1 103 ? 28.567 -4.617 -37.355 1.00 82.00 103 LEU A CA 1
ATOM 775 C C . LEU A 1 103 ? 30.011 -5.119 -37.211 1.00 82.00 103 LEU A C 1
ATOM 777 O O . LEU A 1 103 ? 30.821 -4.884 -38.106 1.00 82.00 103 LEU A O 1
ATOM 781 N N . HIS A 1 104 ? 30.326 -5.818 -36.118 1.00 81.81 104 HIS A N 1
ATOM 782 C CA . HIS A 1 104 ? 31.673 -6.307 -35.815 1.00 81.81 104 HIS A CA 1
ATOM 783 C C . HIS A 1 104 ? 31.669 -7.826 -35.573 1.00 81.81 104 HIS A C 1
ATOM 785 O O . HIS A 1 104 ? 31.586 -8.278 -34.426 1.00 81.81 104 HIS A O 1
ATOM 791 N N . PRO A 1 105 ? 31.788 -8.648 -36.635 1.00 80.12 105 PRO A N 1
ATOM 792 C CA . PRO A 1 105 ? 31.865 -10.096 -36.497 1.00 80.12 105 PRO A CA 1
ATOM 793 C C . PRO A 1 105 ? 33.057 -10.516 -35.628 1.00 80.12 105 PRO A C 1
ATOM 795 O O . PRO A 1 105 ? 34.195 -10.118 -35.871 1.00 80.12 105 PRO A O 1
ATOM 798 N N . TRP A 1 106 ? 32.820 -11.394 -34.649 1.00 74.75 106 TRP A N 1
ATOM 799 C CA . TRP A 1 106 ? 33.811 -11.795 -33.633 1.00 74.75 106 TRP A CA 1
ATOM 800 C C . TRP A 1 106 ? 35.166 -12.249 -34.209 1.00 74.75 106 TRP A C 1
ATOM 802 O O . TRP A 1 106 ? 36.222 -12.009 -33.622 1.00 74.75 106 TRP A O 1
ATOM 812 N N . LYS A 1 107 ? 35.142 -12.892 -35.384 1.00 76.56 107 LYS A N 1
ATOM 813 C CA . LYS A 1 107 ? 36.336 -13.412 -36.065 1.00 76.56 107 LYS A CA 1
ATOM 814 C C . LYS A 1 107 ? 37.213 -12.314 -36.678 1.00 76.56 107 LYS A C 1
ATOM 816 O O . LYS A 1 107 ? 38.423 -12.500 -36.732 1.00 76.56 107 LYS A O 1
ATOM 821 N N . SER A 1 108 ? 36.629 -11.193 -37.101 1.00 76.75 108 SER A N 1
ATOM 822 C CA . SER A 1 108 ? 37.342 -10.048 -37.691 1.00 76.75 108 SER A CA 1
A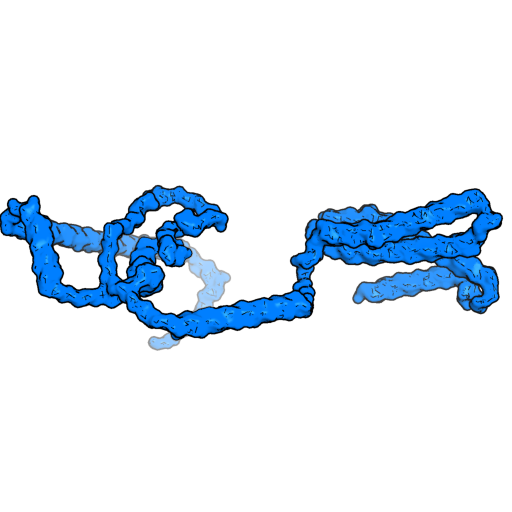TOM 823 C C . SER A 1 108 ? 37.511 -8.874 -36.723 1.00 76.75 108 SER A C 1
ATOM 825 O O . SER A 1 108 ? 38.227 -7.932 -37.041 1.00 76.75 108 SER A O 1
ATOM 827 N N . ALA A 1 109 ? 36.854 -8.920 -35.560 1.00 78.06 109 ALA A N 1
ATOM 828 C CA . ALA A 1 109 ? 36.844 -7.832 -34.591 1.00 78.06 109 ALA A CA 1
ATOM 829 C C . ALA A 1 109 ? 38.183 -7.678 -33.855 1.00 78.06 109 ALA A C 1
ATOM 831 O O . ALA A 1 109 ? 38.788 -8.669 -33.421 1.00 78.06 109 ALA A O 1
ATOM 832 N N . SER A 1 110 ? 38.600 -6.426 -33.667 1.00 85.75 110 SER A N 1
ATOM 833 C CA . SER A 1 110 ? 39.797 -6.053 -32.906 1.00 85.75 110 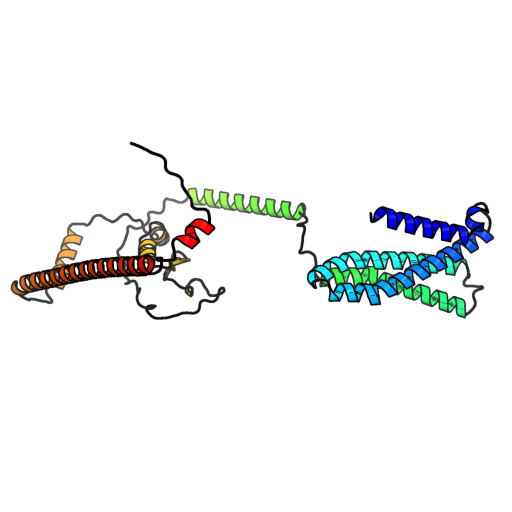SER A CA 1
ATOM 834 C C . SER A 1 110 ? 39.632 -6.333 -31.405 1.00 85.75 110 S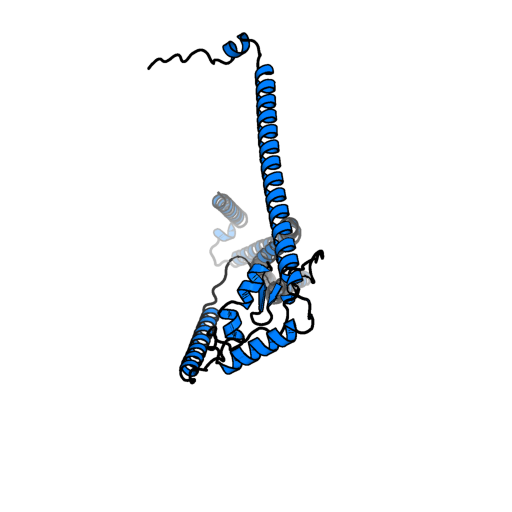ER A C 1
ATOM 836 O O . SER A 1 110 ? 38.518 -6.479 -30.897 1.00 85.75 110 SER A O 1
ATOM 838 N N . SER A 1 111 ? 40.736 -6.390 -30.652 1.00 83.25 111 SER A N 1
ATOM 839 C CA . SER A 1 111 ? 40.686 -6.634 -29.200 1.00 83.25 111 SER A CA 1
ATOM 840 C C . SER A 1 111 ? 39.821 -5.606 -28.457 1.00 83.25 111 SER A C 1
ATOM 842 O O . SER A 1 111 ? 39.108 -5.972 -27.528 1.00 83.25 111 SER A O 1
ATOM 844 N N . LEU A 1 112 ? 39.818 -4.343 -28.899 1.00 85.38 112 LEU A N 1
ATOM 845 C CA . LEU A 1 112 ? 39.005 -3.270 -28.313 1.00 85.38 112 LEU A CA 1
ATOM 846 C C . LEU A 1 112 ? 37.503 -3.478 -28.547 1.00 85.38 112 LEU A C 1
ATOM 848 O O . LEU A 1 112 ? 36.711 -3.340 -27.618 1.00 85.38 112 LEU A O 1
ATOM 852 N N . GLU A 1 113 ? 37.109 -3.876 -29.756 1.00 86.06 113 GLU A N 1
ATOM 853 C CA . GLU A 1 113 ? 35.706 -4.154 -30.098 1.00 86.06 113 GLU A CA 1
ATOM 854 C C . GLU A 1 113 ? 35.168 -5.357 -29.316 1.00 86.06 113 GLU A C 1
ATOM 856 O O . GLU A 1 113 ? 34.023 -5.354 -28.864 1.00 86.06 113 GLU A O 1
ATOM 861 N N . ARG A 1 114 ? 36.012 -6.368 -29.078 1.00 86.62 114 ARG A N 1
ATOM 862 C CA . ARG A 1 114 ? 35.657 -7.521 -28.236 1.00 86.62 114 ARG A CA 1
ATOM 863 C C . ARG A 1 114 ? 35.424 -7.115 -26.783 1.00 86.62 114 ARG A C 1
ATOM 865 O O . ARG A 1 114 ? 34.456 -7.575 -26.181 1.00 86.62 114 ARG A O 1
ATOM 872 N N . TYR A 1 115 ? 36.261 -6.232 -26.230 1.00 89.50 115 TYR A N 1
ATOM 873 C CA . TYR A 1 115 ? 36.030 -5.681 -24.891 1.00 89.50 115 TYR A CA 1
ATOM 874 C C . TYR A 1 115 ? 34.747 -4.851 -24.835 1.00 89.50 115 TYR A C 1
ATOM 876 O O . TYR A 1 115 ? 33.956 -5.026 -23.912 1.00 89.50 115 TYR A O 1
ATOM 884 N N . GLN A 1 116 ? 34.495 -4.003 -25.834 1.00 88.81 116 GLN A N 1
ATOM 885 C CA . GLN A 1 116 ? 33.281 -3.189 -25.908 1.00 88.81 116 GLN A CA 1
ATOM 886 C C . GLN A 1 116 ? 32.010 -4.049 -25.968 1.00 88.81 116 GLN A C 1
ATOM 888 O O . GLN A 1 116 ? 31.066 -3.803 -25.216 1.00 88.81 116 GLN A O 1
ATOM 893 N N . LEU A 1 117 ? 32.001 -5.101 -26.793 1.00 88.56 117 LEU A N 1
ATOM 894 C CA . LEU A 1 117 ? 30.901 -6.064 -26.836 1.00 88.56 117 LEU A CA 1
ATOM 895 C C . LEU A 1 117 ? 30.744 -6.800 -25.495 1.00 88.56 117 LEU A C 1
ATOM 897 O O . LEU A 1 117 ? 29.623 -6.985 -25.026 1.00 88.56 117 LEU A O 1
ATOM 901 N N . GLY A 1 118 ? 31.854 -7.164 -24.846 1.00 89.56 118 GLY A N 1
ATOM 902 C CA . GLY A 1 118 ? 31.858 -7.764 -23.511 1.00 89.56 118 GLY A CA 1
ATOM 903 C C . GLY A 1 118 ? 31.244 -6.860 -22.435 1.00 89.56 118 GLY A C 1
ATOM 904 O O . GLY A 1 118 ? 30.443 -7.333 -21.630 1.00 89.56 118 GLY A O 1
ATOM 905 N N . PHE A 1 119 ? 31.553 -5.560 -22.446 1.00 91.75 119 PHE A N 1
ATOM 906 C CA . PHE A 1 119 ? 30.949 -4.581 -21.535 1.00 91.75 119 PHE A CA 1
ATOM 907 C C . PHE A 1 119 ? 29.453 -4.378 -21.795 1.00 91.75 119 PHE A C 1
ATOM 909 O O . PHE A 1 119 ? 28.672 -4.282 -20.851 1.00 91.75 119 PHE A O 1
ATOM 916 N N . LEU A 1 120 ? 29.028 -4.343 -23.061 1.00 89.69 120 LEU A N 1
ATOM 917 C CA . LEU A 1 120 ? 27.607 -4.236 -23.401 1.00 89.69 120 LEU A CA 1
ATOM 918 C C . LEU A 1 120 ? 26.827 -5.491 -22.981 1.00 89.69 120 LEU A C 1
ATOM 920 O O . LEU A 1 120 ? 25.723 -5.384 -22.448 1.00 89.69 120 LEU A O 1
ATOM 924 N N . LEU A 1 121 ? 27.413 -6.678 -23.163 1.00 91.06 121 LEU A N 1
ATOM 925 C CA . LEU A 1 121 ? 26.827 -7.943 -22.723 1.00 91.06 121 LEU A CA 1
ATOM 926 C C . LEU A 1 121 ? 26.730 -8.035 -21.199 1.00 91.06 121 LEU A C 1
ATOM 928 O O . LEU A 1 121 ? 25.683 -8.423 -20.683 1.00 91.06 121 LEU A O 1
ATOM 932 N N . SER A 1 122 ? 27.778 -7.653 -20.466 1.00 92.44 122 SER A N 1
ATOM 933 C CA . SER A 1 122 ? 27.727 -7.655 -19.002 1.00 92.44 122 SER A CA 1
ATOM 934 C C . SER A 1 122 ? 26.686 -6.662 -18.483 1.00 92.44 122 SER A C 1
ATOM 936 O O . SER A 1 122 ? 25.893 -7.015 -17.611 1.00 92.44 122 SER A O 1
ATOM 938 N N . ALA A 1 123 ? 26.597 -5.466 -19.075 1.00 90.81 123 ALA A N 1
ATOM 939 C CA . ALA A 1 123 ? 25.566 -4.485 -18.748 1.00 90.81 123 ALA A CA 1
ATOM 940 C C . ALA A 1 123 ? 24.143 -5.013 -19.007 1.00 90.81 123 ALA A C 1
ATOM 942 O O . ALA A 1 123 ? 23.246 -4.773 -18.194 1.00 90.81 123 ALA A O 1
ATOM 943 N N . LEU A 1 124 ? 23.923 -5.758 -20.096 1.00 91.12 124 LEU A N 1
ATOM 944 C CA . LEU A 1 124 ? 22.642 -6.411 -20.379 1.00 91.12 124 LEU A CA 1
ATOM 945 C C . LEU A 1 124 ? 22.310 -7.477 -19.325 1.00 91.12 124 LEU A C 1
ATOM 947 O O . LEU A 1 124 ? 21.192 -7.500 -18.816 1.00 91.12 124 LEU A O 1
ATOM 951 N N . VAL A 1 125 ? 23.280 -8.317 -18.954 1.00 93.25 125 VAL A N 1
ATOM 952 C CA . VAL A 1 125 ? 23.101 -9.355 -17.925 1.00 93.25 125 VAL A CA 1
ATOM 953 C C . VAL A 1 125 ? 22.766 -8.736 -16.568 1.00 93.25 125 VAL A C 1
ATOM 955 O O . VAL A 1 125 ? 21.811 -9.167 -15.928 1.00 93.25 125 VAL A O 1
ATOM 958 N N . PHE A 1 126 ? 23.483 -7.696 -16.136 1.00 92.50 126 PHE A N 1
ATOM 959 C CA . PHE A 1 126 ? 23.174 -7.008 -14.878 1.00 92.50 126 PHE A CA 1
ATOM 960 C C . PHE A 1 126 ? 21.777 -6.376 -14.890 1.00 92.50 126 PHE A C 1
ATOM 962 O O . PHE A 1 126 ? 21.054 -6.474 -13.899 1.00 92.50 126 PHE A O 1
ATOM 969 N N . ASN A 1 127 ? 21.362 -5.773 -16.008 1.00 90.12 127 ASN A N 1
ATOM 970 C CA . ASN A 1 127 ? 20.012 -5.220 -16.132 1.00 90.12 127 ASN A CA 1
ATOM 971 C C . ASN A 1 127 ? 18.926 -6.299 -16.117 1.00 90.12 127 ASN A C 1
ATOM 973 O O . ASN A 1 127 ? 17.907 -6.118 -15.453 1.00 90.12 127 ASN A O 1
ATOM 977 N N . LEU A 1 128 ? 19.150 -7.438 -16.775 1.00 89.12 128 LEU A N 1
ATOM 978 C CA . LEU A 1 128 ? 18.221 -8.568 -16.742 1.00 89.12 128 LEU A CA 1
ATOM 979 C C . LEU A 1 128 ? 18.118 -9.180 -15.343 1.00 89.12 128 LEU A C 1
ATOM 981 O O . LEU A 1 128 ? 17.013 -9.460 -14.891 1.00 89.12 128 LEU A O 1
ATOM 985 N N . SER A 1 129 ? 19.231 -9.315 -14.620 1.00 91.25 129 SER A N 1
ATOM 986 C CA . SER A 1 129 ? 19.217 -9.734 -13.213 1.00 91.25 129 SER A CA 1
ATOM 987 C C . SER A 1 129 ? 18.427 -8.750 -12.345 1.00 91.25 129 SER A C 1
ATOM 989 O O . SER A 1 129 ? 17.618 -9.165 -11.513 1.00 91.25 129 SER A O 1
ATOM 991 N N . ASN A 1 130 ? 18.593 -7.441 -12.573 1.00 89.12 130 ASN A N 1
ATOM 992 C CA . ASN A 1 130 ? 17.805 -6.411 -11.894 1.00 89.12 130 ASN A CA 1
ATOM 993 C C . ASN A 1 130 ? 16.311 -6.528 -12.197 1.00 89.12 130 ASN A C 1
ATOM 995 O O . ASN A 1 130 ? 15.499 -6.424 -11.280 1.00 89.12 130 ASN A O 1
ATOM 999 N N . LEU A 1 131 ? 15.937 -6.792 -13.445 1.00 87.88 131 LEU A N 1
ATOM 1000 C CA . LEU A 1 131 ? 14.545 -6.934 -13.858 1.00 87.88 131 LEU A CA 1
ATOM 1001 C C . LEU A 1 131 ? 13.889 -8.218 -13.327 1.00 87.88 131 LEU A C 1
ATOM 1003 O O . LEU A 1 131 ? 12.762 -8.172 -12.843 1.00 87.88 131 LEU A O 1
ATOM 1007 N N . LEU A 1 132 ? 14.575 -9.357 -13.441 1.00 89.12 132 LEU A N 1
ATOM 1008 C CA . LEU A 1 132 ? 13.992 -10.681 -13.210 1.00 89.12 132 LEU A CA 1
ATOM 1009 C C . LEU A 1 132 ? 14.114 -11.157 -11.762 1.00 89.12 132 LEU A C 1
ATOM 1011 O O . LEU A 1 132 ? 13.284 -11.947 -11.326 1.00 89.12 132 LEU A O 1
ATOM 1015 N N . VAL A 1 133 ? 15.131 -10.703 -11.024 1.00 89.19 133 VAL A N 1
ATOM 1016 C CA . VAL A 1 133 ? 15.408 -11.176 -9.658 1.00 89.19 133 VAL A CA 1
ATOM 1017 C C . VAL A 1 133 ? 15.200 -10.059 -8.641 1.00 89.19 133 VAL A C 1
ATOM 1019 O O . VAL A 1 133 ? 14.384 -10.191 -7.731 1.00 89.19 133 VAL A O 1
ATOM 1022 N N . PHE A 1 134 ? 15.894 -8.929 -8.796 1.00 87.12 134 PHE A N 1
ATOM 1023 C CA . PHE A 1 134 ? 15.868 -7.877 -7.773 1.00 87.12 134 PHE A CA 1
ATOM 1024 C C . PHE A 1 134 ? 14.566 -7.069 -7.771 1.00 87.12 134 PHE A C 1
ATOM 1026 O O . PHE A 1 134 ? 14.066 -6.704 -6.710 1.00 87.12 134 PHE A O 1
ATOM 1033 N N . THR A 1 135 ? 13.979 -6.798 -8.936 1.00 84.50 135 THR A N 1
ATOM 1034 C CA . THR A 1 135 ? 12.709 -6.064 -9.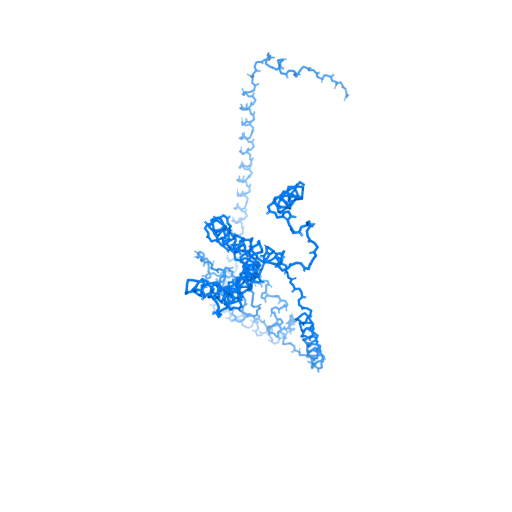029 1.00 84.50 135 THR A CA 1
ATOM 1035 C C . THR A 1 135 ? 11.550 -6.810 -8.354 1.00 84.50 135 THR A C 1
ATOM 1037 O O . THR A 1 135 ? 10.911 -6.203 -7.499 1.00 84.50 135 THR A O 1
ATOM 1040 N N . PRO A 1 136 ? 11.270 -8.100 -8.632 1.00 84.56 136 PRO A N 1
ATOM 1041 C CA . PRO A 1 136 ? 10.201 -8.801 -7.916 1.00 84.56 136 PRO A CA 1
ATOM 1042 C C . PRO A 1 136 ? 10.487 -8.916 -6.412 1.00 84.56 136 PRO A C 1
ATOM 1044 O O . PRO A 1 136 ? 9.614 -8.597 -5.611 1.00 84.56 136 PRO A O 1
ATOM 1047 N N . MET A 1 137 ? 11.730 -9.227 -6.021 1.00 85.44 137 MET A N 1
ATOM 1048 C CA . MET A 1 137 ? 12.122 -9.310 -4.607 1.00 85.44 137 MET A CA 1
ATOM 1049 C C . MET A 1 137 ? 11.919 -7.981 -3.860 1.00 85.44 137 MET A C 1
ATOM 1051 O O . MET A 1 137 ? 11.457 -7.962 -2.721 1.00 85.44 137 MET A O 1
ATOM 1055 N N . THR A 1 138 ? 12.242 -6.848 -4.491 1.00 82.44 138 THR A N 1
ATOM 1056 C CA . THR A 1 138 ? 12.029 -5.522 -3.887 1.00 82.44 138 THR A CA 1
ATOM 1057 C C . THR A 1 138 ? 10.553 -5.152 -3.809 1.00 82.44 138 THR A C 1
ATOM 1059 O O . THR A 1 138 ? 10.137 -4.564 -2.816 1.00 82.44 138 THR A O 1
ATOM 1062 N N . ILE A 1 139 ? 9.738 -5.516 -4.800 1.00 81.25 139 ILE A N 1
ATOM 1063 C CA . ILE A 1 139 ? 8.288 -5.277 -4.757 1.00 81.25 139 ILE A CA 1
ATOM 1064 C C . ILE A 1 139 ? 7.646 -6.062 -3.605 1.00 81.25 139 ILE A C 1
ATOM 1066 O O . ILE A 1 139 ? 6.854 -5.492 -2.851 1.00 81.25 139 ILE A O 1
ATOM 1070 N N . GLU A 1 140 ? 8.035 -7.325 -3.428 1.00 81.75 140 GLU A N 1
ATOM 1071 C CA . GLU A 1 140 ? 7.571 -8.175 -2.327 1.00 81.75 140 GLU A CA 1
ATOM 1072 C C . GLU A 1 140 ? 8.013 -7.633 -0.961 1.00 81.75 140 GLU A C 1
ATOM 1074 O O . GLU A 1 140 ? 7.187 -7.473 -0.063 1.00 81.75 140 GLU A O 1
ATOM 1079 N N . ALA A 1 141 ? 9.290 -7.263 -0.812 1.00 75.94 141 ALA A N 1
ATOM 1080 C CA . ALA A 1 141 ? 9.836 -6.754 0.447 1.00 75.94 141 ALA A CA 1
ATOM 1081 C C . ALA A 1 141 ? 9.224 -5.413 0.889 1.00 75.94 141 ALA A C 1
ATOM 1083 O O . ALA A 1 141 ? 9.111 -5.147 2.085 1.00 75.94 141 ALA A O 1
ATOM 1084 N N . VAL A 1 142 ? 8.828 -4.551 -0.055 1.00 70.12 142 VAL A N 1
ATOM 1085 C CA . VAL A 1 142 ? 8.217 -3.248 0.262 1.00 70.12 142 VAL A CA 1
ATOM 1086 C C . VAL A 1 142 ? 6.716 -3.399 0.585 1.00 70.12 142 VAL A C 1
ATOM 1088 O O . VAL A 1 142 ? 6.121 -2.487 1.158 1.00 70.12 142 VAL A O 1
ATOM 1091 N N . GLY A 1 143 ? 6.094 -4.553 0.298 1.00 61.56 143 GLY A N 1
ATOM 1092 C CA . GLY A 1 143 ? 4.744 -4.888 0.774 1.00 61.56 143 GLY A CA 1
ATOM 1093 C C . GLY A 1 143 ? 3.650 -3.914 0.314 1.00 61.56 143 GLY A C 1
ATOM 1094 O O . GLY A 1 143 ? 2.704 -3.638 1.054 1.00 61.56 143 GLY A O 1
ATOM 1095 N N . VAL A 1 144 ? 3.779 -3.346 -0.892 1.00 56.59 144 VAL A N 1
ATOM 1096 C CA . VAL A 1 144 ? 2.951 -2.214 -1.371 1.00 56.59 144 VAL A CA 1
ATOM 1097 C C . VAL A 1 144 ? 1.579 -2.629 -1.922 1.00 56.59 144 VAL A C 1
ATOM 1099 O O . VAL A 1 144 ? 1.013 -1.962 -2.786 1.00 56.59 144 VAL A O 1
ATOM 1102 N N . ASP A 1 145 ? 0.988 -3.698 -1.401 1.00 51.06 145 ASP A N 1
ATOM 1103 C CA . ASP A 1 145 ? -0.314 -4.202 -1.863 1.00 51.06 145 ASP A CA 1
ATOM 1104 C C . ASP A 1 145 ? -1.507 -3.750 -1.005 1.00 51.06 145 ASP A C 1
ATOM 1106 O O . ASP A 1 145 ? -2.570 -4.362 -1.033 1.00 51.06 145 ASP A O 1
ATOM 1110 N N . ASN A 1 146 ? -1.388 -2.640 -0.266 1.00 50.34 146 ASN A N 1
ATOM 1111 C CA . ASN A 1 146 ? -2.422 -2.252 0.704 1.00 50.34 146 ASN A CA 1
ATOM 1112 C C . ASN A 1 146 ? -3.077 -0.884 0.524 1.00 50.34 146 ASN A C 1
ATOM 1114 O O . ASN A 1 146 ? -3.787 -0.446 1.429 1.00 50.34 146 ASN A O 1
ATOM 1118 N N . THR A 1 147 ? -2.933 -0.192 -0.608 1.00 54.94 147 THR A N 1
ATOM 1119 C CA . THR A 1 147 ? -3.594 1.117 -0.736 1.00 54.94 147 THR A CA 1
ATOM 1120 C C . THR A 1 147 ? -4.150 1.434 -2.126 1.00 54.94 147 THR A C 1
ATOM 1122 O O . THR A 1 147 ? -3.462 1.446 -3.142 1.00 54.94 147 THR A O 1
ATOM 1125 N N . PHE A 1 148 ? -5.446 1.766 -2.106 1.00 50.97 148 PHE A N 1
ATOM 1126 C CA . PHE A 1 148 ? -6.290 2.430 -3.113 1.00 50.97 148 PHE A CA 1
ATOM 1127 C C . PHE A 1 148 ? -7.213 1.628 -4.036 1.00 50.97 148 PHE A C 1
ATOM 1129 O O . PHE A 1 148 ? -8.152 2.228 -4.561 1.00 50.97 148 PHE A O 1
ATOM 1136 N N . ARG A 1 149 ? -7.107 0.304 -4.176 1.00 49.72 149 ARG A N 1
ATOM 1137 C CA . ARG A 1 149 ? -8.202 -0.471 -4.794 1.00 49.72 149 ARG A CA 1
ATOM 1138 C C . ARG A 1 149 ? -8.190 -1.907 -4.294 1.00 49.72 149 ARG A C 1
ATOM 1140 O O . ARG A 1 149 ? -7.306 -2.663 -4.677 1.00 49.72 149 ARG A O 1
ATOM 1147 N N . ARG A 1 150 ? -9.191 -2.288 -3.485 1.00 52.41 150 ARG A N 1
ATOM 1148 C CA . ARG A 1 150 ? -9.498 -3.703 -3.217 1.00 52.41 150 ARG A CA 1
ATOM 1149 C C . ARG A 1 150 ? -9.646 -4.398 -4.570 1.00 52.41 150 ARG A C 1
ATOM 1151 O O . ARG A 1 150 ? -10.644 -4.183 -5.260 1.00 52.41 150 ARG A O 1
ATOM 1158 N N . LYS A 1 151 ? -8.648 -5.180 -4.978 1.00 55.03 151 LYS A N 1
ATOM 1159 C CA . LYS A 1 151 ? -8.830 -6.161 -6.044 1.00 55.03 151 LYS A CA 1
ATOM 1160 C C . LYS A 1 151 ? -9.704 -7.240 -5.423 1.00 55.03 151 LYS A C 1
ATOM 1162 O O . LYS A 1 151 ? -9.285 -7.917 -4.492 1.00 55.03 151 LYS A O 1
ATOM 1167 N N . TRP A 1 152 ? -10.965 -7.300 -5.835 1.00 60.78 152 TRP A N 1
ATOM 1168 C CA . TRP A 1 152 ? -11.853 -8.363 -5.390 1.00 60.78 152 TRP A CA 1
ATOM 1169 C C . TRP A 1 152 ? -11.391 -9.660 -6.053 1.00 60.78 152 TRP A C 1
ATOM 1171 O O . TRP A 1 152 ? -11.733 -9.922 -7.204 1.00 60.78 152 TRP A O 1
ATOM 1181 N N . ASN A 1 153 ? -10.563 -10.436 -5.356 1.00 73.44 153 ASN A N 1
ATOM 1182 C CA . ASN A 1 153 ? -10.133 -11.750 -5.816 1.00 73.44 153 ASN A CA 1
ATOM 1183 C C . ASN A 1 153 ? -11.333 -12.698 -5.768 1.00 73.44 153 ASN A C 1
ATOM 1185 O O . ASN A 1 153 ? -11.752 -13.126 -4.697 1.00 73.44 153 ASN A O 1
ATOM 1189 N N . ARG A 1 154 ? -11.925 -13.000 -6.929 1.00 78.50 154 ARG A N 1
ATOM 1190 C CA . ARG A 1 154 ? -13.168 -13.786 -7.035 1.00 78.50 154 ARG A CA 1
ATOM 1191 C C . ARG A 1 154 ? -13.112 -15.098 -6.240 1.00 78.50 154 ARG A C 1
ATOM 1193 O O . ARG A 1 154 ? -14.104 -15.456 -5.622 1.00 78.50 154 ARG A O 1
ATOM 1200 N N . GLU A 1 155 ? -11.967 -15.772 -6.235 1.00 82.56 155 GLU A N 1
ATOM 1201 C CA . GLU A 1 155 ? -11.743 -17.049 -5.543 1.00 82.56 155 GLU A CA 1
ATOM 1202 C C . GLU A 1 155 ? -11.780 -16.909 -4.015 1.00 82.56 155 GLU A C 1
ATOM 1204 O O . GLU A 1 155 ? -12.543 -17.617 -3.363 1.00 82.56 155 GLU A O 1
ATOM 1209 N N . GLU A 1 156 ? -11.069 -15.924 -3.458 1.00 81.62 156 GLU A N 1
ATOM 1210 C CA . GLU A 1 156 ? -11.063 -15.616 -2.019 1.00 81.62 156 GLU A CA 1
ATOM 1211 C C . GLU A 1 156 ? -12.477 -15.289 -1.511 1.00 81.62 156 GLU A C 1
ATOM 1213 O O . GLU A 1 156 ? -12.914 -15.769 -0.466 1.00 81.62 156 GLU A O 1
ATOM 1218 N N . TYR A 1 157 ? -13.248 -14.512 -2.280 1.00 80.19 157 TYR A N 1
ATOM 1219 C CA . TYR A 1 157 ? -14.627 -14.180 -1.913 1.00 80.19 157 TYR A CA 1
ATOM 1220 C C . TYR A 1 157 ? -15.596 -15.359 -2.063 1.00 80.19 157 TYR A C 1
ATOM 1222 O O . TYR A 1 157 ? -16.563 -15.431 -1.305 1.00 80.19 157 TYR A O 1
ATOM 1230 N N . LEU A 1 158 ? -15.349 -16.286 -2.996 1.00 85.88 158 LEU A N 1
ATOM 1231 C CA . LEU A 1 158 ? -16.113 -17.532 -3.116 1.00 85.88 158 LEU A CA 1
ATOM 1232 C C . LEU A 1 158 ? -15.815 -18.487 -1.956 1.00 85.88 158 LEU A C 1
ATOM 1234 O O . LEU A 1 158 ? -16.726 -19.137 -1.449 1.00 85.88 158 LEU A O 1
ATOM 1238 N N . GLU A 1 159 ? -14.565 -18.570 -1.507 1.00 86.56 159 GLU A N 1
ATOM 1239 C CA . GLU A 1 159 ? -14.196 -19.326 -0.307 1.00 86.56 159 GLU A CA 1
ATOM 1240 C C . GLU A 1 159 ? -14.814 -18.724 0.945 1.00 86.56 159 GLU A C 1
ATOM 1242 O O . GLU A 1 159 ? -15.503 -19.431 1.675 1.00 86.56 159 GLU A O 1
ATOM 1247 N N . ARG A 1 160 ? -14.712 -17.405 1.113 1.00 84.88 160 ARG A N 1
ATOM 1248 C CA . ARG A 1 160 ? -15.350 -16.688 2.220 1.00 84.88 160 ARG A CA 1
ATOM 1249 C C . ARG A 1 160 ? -16.881 -16.752 2.189 1.00 84.88 160 ARG A C 1
ATOM 1251 O O . ARG A 1 160 ? -17.534 -16.581 3.214 1.00 84.88 160 ARG A O 1
ATOM 1258 N N . ALA A 1 161 ? -17.489 -16.943 1.019 1.00 86.94 161 ALA A N 1
ATOM 1259 C CA . ALA A 1 161 ? -18.922 -17.210 0.904 1.00 86.94 161 ALA A CA 1
ATOM 1260 C C . ALA A 1 161 ? -19.260 -18.653 1.310 1.00 86.94 161 ALA A C 1
ATOM 1262 O O . ALA A 1 161 ? -20.193 -18.853 2.079 1.00 86.94 161 ALA A O 1
ATOM 1263 N N . ARG A 1 162 ? -18.470 -19.642 0.868 1.00 90.88 162 ARG A N 1
ATOM 1264 C CA . ARG A 1 162 ? -18.633 -21.052 1.264 1.00 90.88 162 ARG A CA 1
ATOM 1265 C C . ARG A 1 162 ? -18.415 -21.277 2.758 1.00 90.88 162 ARG A C 1
ATOM 1267 O O . ARG A 1 162 ? -19.088 -22.120 3.338 1.00 90.88 162 ARG A O 1
ATOM 1274 N N . GLU A 1 163 ? -17.476 -20.559 3.364 1.00 90.50 163 GLU A N 1
ATOM 1275 C CA . GLU A 1 163 ? -17.223 -20.604 4.804 1.00 90.50 163 GLU A CA 1
ATOM 1276 C C . GLU A 1 163 ? -18.421 -20.055 5.581 1.00 90.50 163 GLU A C 1
ATOM 1278 O O . GLU A 1 163 ? -18.941 -20.758 6.439 1.00 90.50 163 GLU A O 1
ATOM 1283 N N . ARG A 1 164 ? -18.967 -18.901 5.172 1.00 88.94 164 ARG A N 1
ATOM 1284 C CA . ARG A 1 164 ? -20.211 -18.364 5.749 1.00 88.94 164 ARG A CA 1
ATOM 1285 C C . ARG A 1 164 ? -21.403 -19.306 5.584 1.00 88.94 164 ARG A C 1
ATOM 1287 O O . ARG A 1 164 ? -22.139 -19.507 6.536 1.00 88.94 164 ARG A O 1
ATOM 1294 N N . GLU A 1 165 ? -21.574 -19.942 4.424 1.00 86.38 165 GLU A N 1
ATOM 1295 C CA . GLU A 1 165 ? -22.638 -20.943 4.240 1.00 86.38 165 GLU A CA 1
ATOM 1296 C C . GLU A 1 165 ? -22.450 -22.187 5.122 1.00 86.38 165 GLU A C 1
ATOM 1298 O O . GLU A 1 165 ? -23.433 -22.827 5.499 1.00 86.38 165 GLU A O 1
ATOM 1303 N N . LYS A 1 166 ? -21.204 -22.581 5.415 1.00 88.25 166 LYS A N 1
ATOM 1304 C CA . LYS A 1 166 ? -20.919 -23.682 6.346 1.00 88.25 166 LYS A CA 1
ATOM 1305 C C . LYS A 1 166 ? -21.213 -23.267 7.780 1.00 88.25 166 LYS A C 1
ATOM 1307 O O . LYS A 1 166 ? -21.916 -24.001 8.457 1.00 88.25 166 LYS A O 1
ATOM 1312 N N . GLU A 1 167 ? -20.753 -22.090 8.196 1.00 84.94 167 GLU A N 1
ATOM 1313 C CA . GLU A 1 167 ? -21.044 -21.524 9.515 1.00 84.94 167 GLU A CA 1
ATOM 1314 C C . GLU A 1 167 ? -22.557 -21.386 9.732 1.00 84.94 167 GLU A C 1
ATOM 1316 O O . GLU A 1 167 ? -23.064 -21.856 10.743 1.00 84.94 167 GLU A O 1
ATOM 1321 N N . GLU A 1 168 ? -23.306 -20.861 8.757 1.00 84.69 168 GLU A N 1
ATOM 1322 C CA . GLU A 1 168 ? -24.771 -20.758 8.824 1.00 84.69 168 GLU A CA 1
ATOM 1323 C C . GLU A 1 168 ? -25.446 -22.138 8.923 1.00 84.69 168 GLU A C 1
ATOM 1325 O O . GLU A 1 168 ? -26.375 -22.320 9.709 1.00 84.69 168 GLU A O 1
ATOM 1330 N N . LYS A 1 169 ? -24.971 -23.149 8.179 1.00 82.19 169 LYS A N 1
ATOM 1331 C CA . LYS A 1 169 ? -25.490 -24.530 8.270 1.00 82.19 169 LYS A CA 1
ATOM 1332 C C . LYS A 1 169 ? -25.164 -25.189 9.607 1.00 82.19 169 LYS A C 1
ATOM 1334 O O . LYS A 1 169 ? -26.017 -25.888 10.165 1.00 82.19 169 LYS A O 1
ATOM 1339 N N . ASP A 1 170 ? -23.962 -24.972 10.123 1.00 79.75 170 ASP A N 1
ATOM 1340 C CA . ASP A 1 170 ? -23.524 -25.488 11.415 1.00 79.75 170 ASP A CA 1
ATOM 1341 C C . ASP A 1 170 ? -24.308 -24.807 12.545 1.00 79.75 170 ASP A C 1
ATOM 1343 O O . ASP A 1 170 ? -24.819 -25.495 13.432 1.00 79.75 170 ASP A O 1
ATOM 1347 N N . GLU A 1 171 ? -24.534 -23.493 12.466 1.00 77.38 171 GLU A N 1
ATOM 1348 C CA . GLU A 1 171 ? -25.403 -22.737 13.371 1.00 77.38 171 GLU A CA 1
ATOM 1349 C C . GLU A 1 171 ? -26.861 -23.204 13.298 1.00 77.38 171 GLU A C 1
ATOM 1351 O O . GLU A 1 171 ? -27.476 -23.440 14.341 1.00 77.38 171 GLU A O 1
ATOM 1356 N N . GLU A 1 172 ? -27.420 -23.416 12.103 1.00 74.06 172 GLU A N 1
ATOM 1357 C CA . GLU A 1 172 ? -28.765 -23.972 11.929 1.00 74.06 172 GLU A CA 1
ATOM 1358 C C . GLU A 1 172 ? -28.884 -25.382 12.519 1.00 74.06 172 GLU A C 1
ATOM 1360 O O . GLU A 1 172 ? -29.900 -25.723 13.138 1.00 74.06 172 GLU A O 1
ATOM 1365 N N . SER A 1 173 ? -27.857 -26.218 12.352 1.00 66.19 173 SER A N 1
ATOM 1366 C CA . SER A 1 173 ? -27.809 -27.562 12.933 1.00 66.19 173 SER A CA 1
ATOM 1367 C C . SER A 1 173 ? -27.716 -27.508 14.467 1.00 66.19 173 SER A C 1
ATOM 1369 O O . SER A 1 173 ? -28.414 -28.249 15.174 1.00 66.19 173 SER A O 1
ATOM 1371 N N . HIS A 1 174 ? -26.951 -26.553 15.003 1.00 61.84 174 HIS A N 1
ATOM 1372 C CA . HIS A 1 174 ? -26.869 -26.253 16.429 1.00 61.84 174 HIS A CA 1
ATOM 1373 C C . HIS A 1 174 ? -28.177 -25.664 16.981 1.00 61.84 174 HIS A C 1
ATOM 1375 O O . HIS A 1 174 ? -28.543 -25.922 18.131 1.00 61.84 174 HIS A O 1
ATOM 1381 N N . PHE A 1 175 ? -28.931 -24.916 16.177 1.00 58.62 175 PHE A N 1
ATOM 1382 C CA . PHE A 1 175 ? -30.225 -24.356 16.563 1.00 58.62 175 PHE A CA 1
ATOM 1383 C C . PHE A 1 175 ? -31.325 -25.428 16.568 1.00 58.62 175 PHE A C 1
ATOM 1385 O O . PHE A 1 175 ? -32.098 -25.525 17.524 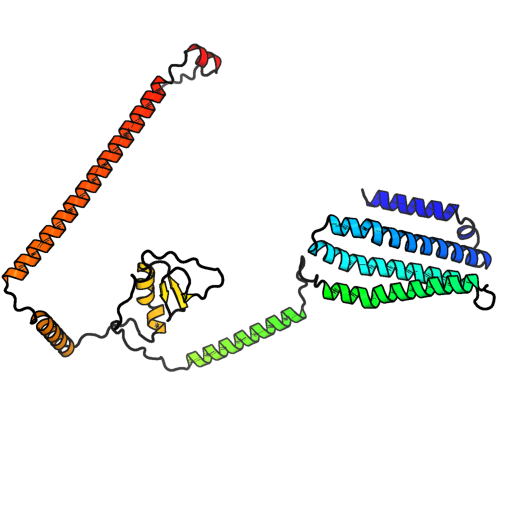1.00 58.62 175 PHE A O 1
ATOM 1392 N N . LYS A 1 176 ? -31.351 -26.304 15.553 1.00 57.91 176 LYS A N 1
ATOM 1393 C CA . LYS A 1 176 ? -32.275 -27.452 15.468 1.00 57.91 176 LYS A CA 1
ATOM 1394 C C . LYS A 1 176 ? -32.022 -28.490 16.567 1.00 57.91 176 LYS A C 1
ATOM 1396 O O . LYS A 1 176 ? -32.977 -29.086 17.066 1.00 57.91 176 LYS A O 1
ATOM 1401 N N . SER A 1 177 ? -30.771 -28.683 16.988 1.00 54.88 177 SER A N 1
ATOM 1402 C CA . SER A 1 177 ? -30.435 -29.544 18.133 1.00 54.88 177 SER A CA 1
ATOM 1403 C C . SER A 1 177 ? -30.808 -28.910 19.482 1.00 54.88 177 SER A C 1
ATOM 1405 O O . SER A 1 177 ? -31.353 -29.606 20.338 1.00 54.88 177 SER A O 1
ATOM 1407 N N . LYS A 1 178 ? -30.648 -27.588 19.659 1.00 54.50 178 LYS A N 1
ATOM 1408 C CA . LYS A 1 178 ? -31.139 -26.862 20.852 1.00 54.50 178 LYS A CA 1
ATOM 1409 C C . LYS A 1 178 ? -32.668 -26.843 20.967 1.00 54.50 178 LYS A C 1
ATOM 1411 O O . LYS A 1 178 ? -33.184 -26.872 22.081 1.00 54.50 178 LYS A O 1
ATOM 1416 N N . ALA A 1 179 ? -33.394 -26.849 19.848 1.00 55.56 179 ALA A N 1
ATOM 1417 C CA . ALA A 1 179 ? -34.859 -26.912 19.833 1.00 55.56 179 ALA A CA 1
ATOM 1418 C C . ALA A 1 179 ? -35.431 -28.261 20.323 1.00 55.56 179 ALA A C 1
ATOM 1420 O O . ALA A 1 179 ? -36.600 -28.324 20.696 1.00 55.56 179 ALA A O 1
ATOM 1421 N N . LYS A 1 180 ? -34.621 -29.332 20.355 1.00 51.06 180 LYS A N 1
ATOM 1422 C CA . LYS A 1 180 ? -35.012 -30.663 20.858 1.00 51.06 180 LYS A CA 1
ATOM 1423 C C . LYS A 1 180 ? -34.644 -30.915 22.327 1.00 51.06 180 LYS A C 1
ATOM 1425 O O . LYS A 1 180 ? -34.923 -31.998 22.836 1.00 51.06 180 LYS A O 1
ATOM 1430 N N . ALA A 1 181 ? -34.036 -29.951 23.022 1.00 53.66 181 ALA A N 1
ATOM 1431 C CA . ALA A 1 181 ? -33.751 -30.085 24.448 1.00 53.66 181 ALA A CA 1
ATOM 1432 C C . ALA A 1 181 ? -35.029 -29.846 25.285 1.00 53.66 181 ALA A C 1
ATOM 1434 O O . ALA A 1 181 ? -35.777 -28.909 24.988 1.00 53.66 181 ALA A O 1
ATOM 1435 N N . PRO A 1 182 ? -35.292 -30.638 26.344 1.00 59.12 182 PRO A N 1
ATOM 1436 C CA . PRO A 1 182 ? -36.402 -30.382 27.257 1.00 59.12 182 PRO A CA 1
ATOM 1437 C C . PRO A 1 182 ? -36.322 -28.954 27.823 1.00 59.12 182 PRO A C 1
ATOM 1439 O O . PRO A 1 182 ? -35.221 -28.491 28.138 1.00 59.12 182 PRO A O 1
ATOM 1442 N N . PRO A 1 183 ? -37.451 -28.239 27.984 1.00 61.78 183 PRO A N 1
ATOM 1443 C CA . PRO A 1 183 ? -37.446 -26.887 28.528 1.00 61.78 183 PRO A CA 1
ATOM 1444 C C . PRO A 1 183 ? -36.848 -26.896 29.939 1.00 61.78 183 PRO A C 1
ATOM 1446 O O . PRO A 1 183 ? -37.449 -27.401 30.886 1.00 61.78 183 PRO A O 1
ATOM 1449 N N . VAL A 1 184 ? -35.645 -26.333 30.073 1.00 65.69 184 VAL A N 1
ATOM 1450 C CA . VAL A 1 184 ? -34.931 -26.243 31.350 1.00 65.69 184 VAL A CA 1
ATOM 1451 C C . VAL A 1 184 ? -35.738 -25.361 32.302 1.00 65.69 184 VAL A C 1
ATOM 1453 O O . VAL A 1 184 ? -35.806 -24.139 32.135 1.00 65.69 184 VAL A O 1
ATOM 1456 N N . GLN A 1 185 ? -36.368 -25.978 33.303 1.00 65.56 185 GLN A N 1
ATOM 1457 C CA . GLN A 1 185 ? -37.059 -25.257 34.366 1.00 65.56 185 GLN A CA 1
ATOM 1458 C C . GLN A 1 185 ? -36.017 -24.520 35.212 1.00 65.56 185 GLN A C 1
ATOM 1460 O O . GLN A 1 185 ? -35.287 -25.110 36.006 1.00 65.56 185 GLN A O 1
ATOM 1465 N N . ARG A 1 186 ? -35.911 -23.209 34.995 1.00 71.94 186 ARG A N 1
ATOM 1466 C CA . ARG A 1 186 ? -35.028 -22.338 35.774 1.00 71.94 186 ARG A CA 1
ATOM 1467 C C . ARG A 1 186 ? -35.547 -22.224 37.200 1.00 71.94 186 ARG A C 1
ATOM 1469 O O . ARG A 1 186 ? -36.743 -22.006 37.403 1.00 71.94 186 ARG A O 1
ATOM 1476 N N . LYS A 1 187 ? -34.639 -22.315 38.172 1.00 78.44 187 LYS A N 1
ATOM 1477 C CA . LYS A 1 187 ? -34.974 -22.161 39.592 1.00 78.44 187 LYS A CA 1
ATOM 1478 C C . LYS A 1 187 ? -35.579 -20.763 39.839 1.00 78.44 187 LYS A C 1
ATOM 1480 O O . LYS A 1 187 ? -35.240 -19.813 39.120 1.00 78.44 187 LYS A O 1
ATOM 1485 N N . PRO A 1 188 ? -36.513 -20.621 40.787 1.00 80.56 188 PRO A N 1
ATOM 1486 C CA . PRO A 1 188 ? -37.121 -19.332 41.100 1.00 80.56 188 PRO A CA 1
ATOM 1487 C C . PRO A 1 188 ? -36.116 -18.350 41.709 1.00 80.56 188 PRO A C 1
ATOM 1489 O O . PRO A 1 188 ? -35.008 -18.726 42.100 1.00 80.56 188 PRO A O 1
ATOM 1492 N N . LEU A 1 189 ? -36.505 -17.075 41.736 1.00 80.19 189 LEU A N 1
ATOM 1493 C CA . LEU A 1 189 ? -35.664 -15.976 42.202 1.00 80.19 189 LEU A CA 1
ATOM 1494 C C . LEU A 1 189 ? -35.306 -16.151 43.684 1.00 80.19 189 LEU A C 1
ATOM 1496 O O . LEU A 1 189 ? -36.198 -16.215 44.529 1.00 80.19 189 LEU A O 1
ATOM 1500 N N . LYS A 1 190 ? -34.007 -16.177 43.997 1.00 77.19 190 LYS A N 1
ATOM 1501 C CA . LYS A 1 190 ? -33.490 -16.116 45.370 1.00 77.19 190 LYS A CA 1
ATOM 1502 C C . LYS A 1 190 ? -33.007 -14.706 45.713 1.00 77.19 190 LYS A C 1
ATOM 1504 O O . LYS A 1 190 ? -32.647 -13.935 44.825 1.00 77.19 190 LYS A O 1
ATOM 1509 N N . HIS A 1 191 ? -33.010 -14.388 47.006 1.00 78.06 191 HIS A N 1
ATOM 1510 C CA . HIS A 1 191 ? -32.373 -13.183 47.538 1.00 78.06 191 HIS A CA 1
ATOM 1511 C C . HIS A 1 191 ? -30.847 -13.263 47.346 1.00 78.06 191 HIS A C 1
ATOM 1513 O O . HIS A 1 191 ? -30.299 -14.360 47.261 1.00 78.06 191 HIS A O 1
ATOM 1519 N N . ARG A 1 192 ? -30.168 -12.115 47.245 1.00 75.69 192 ARG A N 1
ATOM 1520 C CA . ARG A 1 192 ? -28.703 -12.067 47.125 1.00 75.69 192 ARG A CA 1
ATOM 1521 C C . ARG A 1 192 ? -28.048 -12.323 48.479 1.00 75.69 192 ARG A C 1
ATOM 1523 O O . ARG A 1 192 ? -28.441 -11.711 49.464 1.00 75.69 192 ARG A O 1
ATOM 1530 N N . ASP A 1 193 ? -27.033 -13.177 48.510 1.00 75.62 193 ASP A N 1
ATOM 1531 C CA . ASP A 1 193 ? -26.319 -13.511 49.751 1.00 75.62 193 ASP A CA 1
ATOM 1532 C C . ASP A 1 193 ? -25.083 -12.625 49.992 1.00 75.62 193 ASP A C 1
ATOM 1534 O O . ASP A 1 193 ? -24.472 -12.700 51.053 1.00 75.62 193 ASP A O 1
ATOM 1538 N N . PHE A 1 194 ? -24.728 -11.768 49.028 1.00 78.69 194 PHE A N 1
ATOM 1539 C CA . PHE A 1 194 ? -23.601 -10.841 49.115 1.00 78.69 194 PHE A CA 1
ATOM 1540 C C . PHE A 1 194 ? -24.059 -9.385 48.987 1.00 78.69 194 PHE A C 1
ATOM 1542 O O . PHE A 1 194 ? -25.015 -9.072 48.269 1.00 78.69 194 PHE A O 1
ATOM 1549 N N . GLU A 1 195 ? -23.358 -8.503 49.692 1.00 78.44 195 GLU A N 1
ATOM 1550 C CA . GLU A 1 195 ? -23.521 -7.056 49.602 1.00 78.44 195 GLU A CA 1
ATOM 1551 C C . GLU A 1 195 ? -22.746 -6.514 48.393 1.00 78.44 195 GLU A C 1
ATOM 1553 O O . GLU A 1 195 ? -21.706 -7.049 48.010 1.00 78.44 195 GLU A O 1
ATOM 1558 N N . VAL A 1 196 ? -23.298 -5.502 47.721 1.00 81.56 196 VAL A N 1
ATOM 1559 C CA . VAL A 1 196 ? -22.693 -4.931 46.512 1.00 81.56 196 VAL A CA 1
ATOM 1560 C C . VAL A 1 196 ? -21.834 -3.734 46.909 1.00 81.56 196 VAL A C 1
ATOM 1562 O O . VAL A 1 196 ? -22.366 -2.668 47.211 1.00 81.56 196 VAL A O 1
ATOM 1565 N N . ASP A 1 197 ? -20.514 -3.893 46.847 1.00 75.12 197 ASP A N 1
ATOM 1566 C CA . ASP A 1 197 ? -19.554 -2.854 47.235 1.00 75.12 197 ASP A CA 1
ATOM 1567 C C . ASP A 1 197 ? -19.460 -1.723 46.193 1.00 75.12 197 ASP A C 1
ATOM 1569 O O . ASP A 1 197 ? -18.679 -1.778 45.238 1.00 75.12 197 ASP A O 1
ATOM 1573 N N . LEU A 1 198 ? -20.243 -0.656 46.378 1.00 80.69 198 LEU A N 1
ATOM 1574 C CA . LEU A 1 198 ? -20.245 0.520 45.493 1.00 80.69 198 LEU A CA 1
ATOM 1575 C C . LEU A 1 198 ? -19.208 1.592 45.874 1.00 80.69 198 LEU A C 1
ATOM 1577 O O . LEU A 1 198 ? -18.954 2.503 45.083 1.00 80.69 198 LEU A O 1
ATOM 1581 N N . GLU A 1 199 ? -18.601 1.482 47.058 1.00 80.69 199 GLU A N 1
ATOM 1582 C CA . GLU A 1 199 ? -17.809 2.552 47.686 1.00 80.69 199 GLU A CA 1
ATOM 1583 C C . GLU A 1 199 ? -16.294 2.431 47.463 1.00 80.69 199 GLU A C 1
ATOM 1585 O O . GLU A 1 199 ? -15.554 3.407 47.586 1.00 80.69 199 GLU A O 1
ATOM 1590 N N . SER A 1 200 ? -15.808 1.252 47.069 1.00 77.81 200 SER A N 1
ATOM 1591 C CA . SER A 1 200 ? -14.371 0.927 47.001 1.00 77.81 200 SER A CA 1
ATOM 1592 C C . SER A 1 200 ? -13.549 1.808 46.043 1.00 77.81 200 SER A C 1
ATOM 1594 O O . SER A 1 200 ? -12.318 1.900 46.171 1.00 77.81 200 SER A O 1
ATOM 1596 N N . ARG A 1 201 ? -14.216 2.466 45.086 1.00 73.75 201 ARG A N 1
ATOM 1597 C CA . ARG A 1 201 ? -13.617 3.340 44.063 1.00 73.75 201 ARG A CA 1
ATOM 1598 C C . ARG A 1 201 ? -13.962 4.826 44.236 1.00 73.75 201 ARG A C 1
ATOM 1600 O O . ARG A 1 201 ? -13.608 5.624 43.371 1.00 73.75 201 ARG A O 1
ATOM 1607 N N . LEU A 1 202 ? -14.600 5.223 45.340 1.00 79.31 202 LEU A N 1
ATOM 1608 C CA . LEU A 1 202 ? -14.868 6.637 45.620 1.00 79.31 202 LEU A CA 1
ATOM 1609 C C . LEU A 1 202 ? -13.555 7.398 45.877 1.00 79.31 202 LEU A C 1
ATOM 1611 O O . LEU A 1 202 ? -12.673 6.924 46.590 1.00 79.31 202 LEU A O 1
ATOM 1615 N N . GLY A 1 203 ? -13.405 8.569 45.250 1.00 79.00 203 GLY A N 1
ATOM 1616 C CA . GLY A 1 203 ? -12.244 9.455 45.423 1.00 79.00 203 GLY A CA 1
ATOM 1617 C C . GLY A 1 203 ? -10.936 8.996 44.762 1.00 79.00 203 GLY A C 1
ATOM 1618 O O . GLY A 1 203 ? -9.929 9.690 44.886 1.00 79.00 203 GLY A O 1
ATOM 1619 N N . LYS A 1 204 ? -10.923 7.863 44.045 1.00 81.25 204 LYS A N 1
ATOM 1620 C CA . LYS A 1 204 ? -9.734 7.356 43.340 1.00 81.25 204 LYS A CA 1
ATOM 1621 C C . LYS A 1 204 ? -9.773 7.756 41.864 1.00 81.25 204 LYS A C 1
ATOM 1623 O O . LYS A 1 204 ? -10.737 7.457 41.165 1.00 81.25 204 LYS A O 1
ATOM 1628 N N . THR A 1 205 ? -8.712 8.389 41.369 1.00 76.94 205 THR A N 1
ATOM 1629 C CA . THR A 1 205 ? -8.521 8.679 39.941 1.00 76.94 205 THR A CA 1
ATOM 1630 C C . THR A 1 205 ? -7.623 7.610 39.319 1.00 76.94 205 THR A C 1
ATOM 1632 O O . THR A 1 205 ? -6.490 7.405 39.746 1.00 76.94 205 THR A O 1
ATOM 1635 N N . GLN A 1 206 ? -8.132 6.889 38.318 1.00 73.75 206 GLN A N 1
ATOM 1636 C CA . GLN A 1 206 ? -7.391 5.834 37.622 1.00 73.75 206 GLN A CA 1
ATOM 1637 C C . GLN A 1 206 ? -7.196 6.212 36.153 1.00 73.75 206 GLN A C 1
ATOM 1639 O O . GLN A 1 206 ? -8.154 6.549 35.457 1.00 73.75 206 GLN A O 1
ATOM 1644 N N . VAL A 1 207 ? -5.952 6.143 35.677 1.00 79.12 207 VAL A N 1
ATOM 1645 C CA . VAL A 1 207 ? -5.617 6.359 34.264 1.00 79.12 207 VAL A CA 1
ATOM 1646 C C . VAL A 1 207 ? -5.944 5.085 33.488 1.00 79.12 207 VAL A C 1
ATOM 1648 O O . VAL A 1 207 ? -5.353 4.036 33.734 1.00 79.12 207 VAL A O 1
ATOM 1651 N N . VAL A 1 208 ? -6.896 5.172 32.559 1.00 78.38 208 VAL A N 1
ATOM 1652 C CA . VAL A 1 208 ? -7.313 4.044 31.715 1.00 78.38 208 VAL A CA 1
ATOM 1653 C C . VAL A 1 208 ? -6.513 4.067 30.417 1.00 78.38 208 VAL A C 1
ATOM 1655 O O . VAL A 1 208 ? -6.601 5.021 29.645 1.00 78.38 208 VAL A O 1
ATOM 1658 N N . THR A 1 209 ? -5.742 3.012 30.157 1.00 83.00 209 THR A N 1
ATOM 1659 C CA . THR A 1 209 ? -5.123 2.785 28.845 1.00 83.00 209 THR A CA 1
ATOM 1660 C C . THR A 1 209 ? -6.125 2.099 27.904 1.00 83.00 209 THR A C 1
ATOM 1662 O O . THR A 1 209 ? -6.948 1.303 28.357 1.00 83.00 209 THR A O 1
ATOM 1665 N N . PRO A 1 210 ? -6.067 2.345 26.582 1.00 74.62 210 PRO A N 1
ATOM 1666 C CA . PRO A 1 210 ? -7.012 1.761 25.622 1.00 74.62 210 PRO A CA 1
ATOM 1667 C C . PRO A 1 210 ? -6.880 0.234 25.448 1.00 74.62 210 PRO A C 1
ATOM 1669 O O . PRO A 1 210 ? -7.719 -0.371 24.790 1.00 74.62 210 PRO A O 1
ATOM 1672 N N . ILE A 1 211 ? -5.842 -0.387 26.021 1.00 80.25 211 ILE A N 1
ATOM 1673 C CA . ILE A 1 211 ? -5.530 -1.825 25.904 1.00 80.25 211 ILE A CA 1
ATOM 1674 C C . ILE A 1 211 ? -5.828 -2.572 27.226 1.00 80.25 211 ILE A C 1
ATOM 1676 O O . ILE A 1 211 ? -5.663 -3.785 27.312 1.00 80.25 211 ILE A O 1
ATOM 1680 N N . ALA A 1 212 ? -6.275 -1.875 28.278 1.00 73.44 212 ALA A N 1
ATOM 1681 C CA . ALA A 1 212 ? -6.557 -2.509 29.563 1.00 73.44 212 ALA A CA 1
ATOM 1682 C C . ALA A 1 212 ? -7.753 -3.487 29.478 1.00 73.44 212 ALA A C 1
ATOM 1684 O O . ALA A 1 212 ? -8.744 -3.190 28.796 1.00 73.44 212 ALA A O 1
ATOM 1685 N N . PRO A 1 213 ? -7.696 -4.634 30.190 1.00 77.50 213 PRO A N 1
ATOM 1686 C CA . PRO A 1 213 ? -8.790 -5.599 30.233 1.00 77.50 213 PRO A CA 1
ATOM 1687 C C . PRO A 1 213 ? -10.076 -4.949 30.757 1.00 77.50 213 PRO A C 1
ATOM 1689 O O . PRO A 1 213 ? -10.040 -4.034 31.581 1.00 77.50 213 PRO A O 1
ATOM 1692 N N . LEU A 1 214 ? -11.224 -5.445 30.289 1.00 75.56 214 LEU A N 1
ATOM 1693 C CA . LEU A 1 214 ? -12.548 -4.851 30.508 1.00 75.56 214 LEU A CA 1
ATOM 1694 C C . LEU A 1 214 ? -12.886 -4.633 32.004 1.00 75.56 214 LEU A C 1
ATOM 1696 O O . LEU A 1 214 ? -13.556 -3.665 32.351 1.00 75.56 214 LEU A O 1
ATOM 1700 N N . SER A 1 215 ? -12.343 -5.455 32.908 1.00 74.25 215 SER A N 1
ATOM 1701 C CA . SER A 1 215 ? -12.492 -5.335 34.370 1.00 74.25 215 SER A CA 1
ATOM 1702 C C . SER A 1 215 ? -11.754 -4.142 35.005 1.00 74.25 215 SER A C 1
ATOM 1704 O O . SER A 1 215 ? -12.111 -3.689 36.098 1.00 74.25 215 SER A O 1
ATOM 1706 N N . GLN A 1 216 ? -10.726 -3.623 34.328 1.00 74.88 216 GLN A N 1
ATOM 1707 C CA . GLN A 1 216 ? -9.912 -2.481 34.761 1.00 74.88 216 GLN A CA 1
ATOM 1708 C C . GLN A 1 216 ? -10.342 -1.162 34.111 1.00 74.88 216 GLN A C 1
ATOM 1710 O O . GLN A 1 216 ? -9.745 -0.119 34.376 1.00 74.88 216 GLN A O 1
ATOM 1715 N N . GLN A 1 217 ? -11.372 -1.187 33.267 1.00 79.44 217 GLN A N 1
ATOM 1716 C CA . GLN A 1 217 ? -11.925 0.032 32.694 1.00 79.44 217 GLN A CA 1
ATOM 1717 C C . GLN A 1 217 ? -12.694 0.836 33.750 1.00 79.44 217 GLN A C 1
ATOM 1719 O O . GLN A 1 217 ? -13.151 0.312 34.771 1.00 79.44 217 GLN A O 1
ATOM 1724 N N . ALA A 1 218 ? -12.824 2.140 33.504 1.00 77.19 218 ALA A N 1
ATOM 1725 C CA . ALA A 1 218 ? -13.567 3.036 34.378 1.00 77.19 218 ALA A CA 1
ATOM 1726 C C . ALA A 1 218 ? -15.064 2.665 34.378 1.00 77.19 218 ALA A C 1
ATOM 1728 O O . ALA A 1 218 ? -15.759 2.854 33.378 1.00 77.19 218 ALA A O 1
ATOM 1729 N N . GLY A 1 219 ? -15.543 2.132 35.504 1.00 83.75 219 GLY A N 1
ATOM 1730 C CA . GLY A 1 219 ? -16.934 1.737 35.732 1.00 83.75 219 GLY A CA 1
ATOM 1731 C C . GLY A 1 219 ? -17.069 0.554 36.697 1.00 83.75 219 GLY A C 1
ATOM 1732 O O . GLY A 1 219 ? -16.079 0.056 37.241 1.00 83.75 219 GLY A O 1
ATOM 1733 N N . TYR A 1 220 ? -18.308 0.109 36.899 1.00 86.75 220 TYR A N 1
ATOM 1734 C CA . TYR A 1 220 ? -18.669 -1.128 37.586 1.00 86.75 220 TYR A CA 1
ATOM 1735 C C . TYR A 1 220 ? -18.678 -2.283 36.583 1.00 86.75 220 TYR A C 1
ATOM 1737 O O . TYR A 1 220 ? -19.340 -2.215 35.546 1.00 86.75 220 TYR A O 1
ATOM 1745 N N . TYR A 1 221 ? -17.937 -3.346 36.882 1.00 88.06 221 TYR A N 1
ATOM 1746 C CA . TYR A 1 221 ? -17.821 -4.515 36.015 1.00 88.06 221 TYR A CA 1
ATOM 1747 C C . TYR A 1 221 ? -18.731 -5.642 36.505 1.00 88.06 221 TYR A C 1
ATOM 1749 O O . TYR A 1 221 ? -18.686 -6.005 37.678 1.00 88.06 221 TYR A O 1
ATOM 1757 N N . CYS A 1 222 ? -19.541 -6.205 35.607 1.00 87.75 222 CYS A N 1
ATOM 1758 C CA . CYS A 1 222 ? -20.340 -7.391 35.892 1.00 87.75 222 CYS A CA 1
ATOM 1759 C C . CYS A 1 222 ? -19.672 -8.645 35.312 1.00 87.75 222 CYS A C 1
ATOM 1761 O O . CYS A 1 222 ? -19.598 -8.785 34.093 1.00 87.75 222 CYS A O 1
ATOM 1763 N N . GLU A 1 223 ? -19.270 -9.589 36.164 1.00 83.06 223 GLU A N 1
ATOM 1764 C CA . GLU A 1 223 ? -18.622 -10.843 35.739 1.00 83.06 223 GLU A CA 1
ATOM 1765 C C . GLU A 1 223 ? -19.555 -11.775 34.955 1.00 83.06 223 GLU A C 1
ATOM 1767 O O . GLU A 1 223 ? -19.125 -12.471 34.046 1.00 83.06 223 GLU A O 1
ATOM 1772 N N . VAL A 1 224 ? -20.853 -11.763 35.265 1.00 85.31 224 VAL A N 1
ATOM 1773 C CA . VAL A 1 224 ? -21.836 -12.675 34.651 1.00 85.31 224 VAL A CA 1
ATOM 1774 C C . VAL A 1 224 ? -22.180 -12.277 33.212 1.00 85.31 224 VAL A C 1
ATOM 1776 O O . VAL A 1 224 ? -22.554 -13.122 32.404 1.00 85.31 224 VAL A O 1
ATOM 1779 N N . CYS A 1 225 ? -22.137 -10.979 32.906 1.00 84.75 225 CYS A N 1
ATOM 1780 C CA . CYS A 1 225 ? -22.550 -10.431 31.610 1.00 84.75 225 CYS A CA 1
ATOM 1781 C C . CYS A 1 225 ? -21.393 -9.823 30.808 1.00 84.75 225 CYS A C 1
ATOM 1783 O O . CYS A 1 225 ? -21.650 -9.301 29.726 1.00 84.75 225 CYS A O 1
ATOM 1785 N N . GLU A 1 226 ? -20.169 -9.855 31.345 1.00 85.69 226 GLU A N 1
ATOM 1786 C CA . GLU A 1 226 ? -18.954 -9.305 30.727 1.00 85.69 226 GLU A CA 1
ATOM 1787 C C . GLU A 1 226 ? -19.147 -7.868 30.206 1.00 85.69 226 GLU A C 1
ATOM 1789 O O . GLU A 1 226 ? -18.731 -7.513 29.105 1.00 85.69 226 GLU A O 1
ATOM 1794 N N . CYS A 1 227 ? -19.820 -7.016 30.987 1.00 85.44 227 CYS A N 1
ATOM 1795 C CA . CYS A 1 227 ? -20.106 -5.636 30.596 1.00 85.44 227 CYS A CA 1
ATOM 1796 C C . CYS A 1 227 ? -19.693 -4.630 31.672 1.00 85.44 227 CYS A C 1
ATOM 1798 O O . CYS A 1 227 ? -19.826 -4.884 32.873 1.00 85.44 227 CYS A O 1
ATOM 1800 N N . VAL A 1 228 ? -19.243 -3.457 31.220 1.00 88.50 228 VAL A N 1
ATOM 1801 C CA . VAL A 1 228 ? -18.894 -2.322 32.082 1.00 88.50 228 VAL A CA 1
ATOM 1802 C C . VAL A 1 228 ? -20.043 -1.332 32.078 1.00 88.50 228 VAL A C 1
ATOM 1804 O O . VAL A 1 228 ? -20.440 -0.817 31.031 1.00 88.50 228 VAL A O 1
ATOM 1807 N N . VAL A 1 229 ? -20.567 -1.059 33.265 1.00 87.56 229 VAL A N 1
ATOM 1808 C CA . VAL A 1 229 ? -21.618 -0.077 33.494 1.00 87.56 229 VAL A CA 1
ATOM 1809 C C . VAL A 1 229 ? -21.016 1.132 34.200 1.00 87.56 229 VAL A C 1
ATOM 1811 O O . VAL A 1 229 ? -20.306 0.993 35.188 1.00 87.56 229 VAL A O 1
ATOM 1814 N N . LYS A 1 230 ? -21.267 2.334 33.679 1.00 86.62 230 LYS A N 1
ATOM 1815 C CA . LYS A 1 230 ? -20.607 3.561 34.155 1.00 86.62 230 LYS A CA 1
ATOM 1816 C C . LYS A 1 230 ? -21.146 4.058 35.500 1.00 86.62 230 LYS A C 1
ATOM 1818 O O . LYS A 1 230 ? -20.365 4.527 36.318 1.00 86.62 230 LYS A O 1
ATOM 1823 N N . ASP A 1 231 ? -22.448 3.898 35.731 1.00 89.44 231 ASP A N 1
ATOM 1824 C CA . ASP A 1 231 ? -23.144 4.431 36.905 1.00 89.44 231 ASP A CA 1
ATOM 1825 C C . ASP A 1 231 ? -23.558 3.325 37.877 1.00 89.44 231 ASP A C 1
ATOM 1827 O O . ASP A 1 231 ? -23.892 2.211 37.468 1.00 89.44 231 ASP A O 1
ATOM 1831 N N . SER A 1 232 ? -23.619 3.657 39.166 1.00 86.62 232 SER A N 1
ATOM 1832 C CA . SER A 1 232 ? -24.045 2.734 40.224 1.00 86.62 232 SER A CA 1
ATOM 1833 C C . SER A 1 232 ? -25.514 2.329 40.083 1.00 86.62 232 SER A C 1
ATOM 1835 O O . SER A 1 232 ? -25.841 1.151 40.199 1.00 86.62 232 SER A O 1
ATOM 1837 N N . ALA A 1 233 ? -26.397 3.279 39.759 1.00 88.88 233 ALA A N 1
ATOM 1838 C CA . ALA A 1 233 ? -27.819 3.013 39.534 1.00 88.88 233 ALA A CA 1
ATOM 1839 C C . ALA A 1 233 ? -28.035 2.061 38.347 1.00 88.88 233 ALA A C 1
ATOM 1841 O O . ALA A 1 233 ? -28.719 1.049 38.467 1.00 88.88 233 ALA A O 1
ATOM 1842 N N . ASN A 1 234 ? -27.357 2.326 37.228 1.00 89.81 234 ASN A N 1
ATOM 1843 C CA . ASN A 1 234 ? -27.440 1.474 36.046 1.00 89.81 234 ASN A CA 1
ATOM 1844 C C . ASN A 1 234 ? -26.824 0.082 36.305 1.00 89.81 234 ASN A C 1
ATOM 1846 O O . ASN A 1 234 ? -27.284 -0.914 35.752 1.00 89.81 234 ASN A O 1
ATOM 1850 N N . TYR A 1 235 ? -25.805 -0.018 37.169 1.00 88.56 235 TYR A N 1
ATOM 1851 C CA . TYR A 1 235 ? -25.239 -1.304 37.580 1.00 88.56 235 TYR A CA 1
ATOM 1852 C C . TYR A 1 235 ? -26.232 -2.114 38.426 1.00 88.56 235 TYR A C 1
ATOM 1854 O O . TYR A 1 235 ? -26.422 -3.305 38.183 1.00 88.56 235 TYR A O 1
ATOM 1862 N N . LEU A 1 236 ? -26.943 -1.476 39.359 1.00 87.94 236 LEU A N 1
ATOM 1863 C CA . LEU A 1 236 ? -28.002 -2.131 40.133 1.00 87.94 236 LEU A CA 1
ATOM 1864 C C . LEU A 1 236 ? -29.162 -2.601 39.242 1.00 87.94 236 LEU A C 1
ATOM 1866 O O . LEU A 1 236 ? -29.618 -3.740 39.386 1.00 87.94 236 LEU A O 1
ATOM 1870 N N . ASP A 1 237 ? -29.587 -1.777 38.285 1.00 89.81 237 ASP A N 1
ATOM 1871 C CA . ASP A 1 237 ? -30.617 -2.136 37.303 1.00 89.81 237 ASP A CA 1
ATOM 1872 C C . ASP A 1 237 ? -30.161 -3.270 36.378 1.00 89.81 237 ASP A C 1
ATOM 1874 O O . ASP A 1 237 ? -30.950 -4.151 36.025 1.00 89.81 237 ASP A O 1
ATOM 1878 N N . HIS A 1 238 ? -28.872 -3.306 36.036 1.00 90.06 238 HIS A N 1
ATOM 1879 C CA . HIS A 1 238 ? -28.279 -4.392 35.269 1.00 90.06 238 HIS A CA 1
ATOM 1880 C C . HIS A 1 238 ? -28.342 -5.727 36.025 1.00 90.06 238 HIS A C 1
ATOM 1882 O O . HIS A 1 238 ? -28.848 -6.706 35.469 1.00 90.06 238 HIS A O 1
ATOM 1888 N N . ILE A 1 239 ? -27.897 -5.775 37.290 1.00 88.19 239 ILE A N 1
ATOM 1889 C CA . ILE A 1 239 ? -27.911 -7.016 38.091 1.00 88.19 239 ILE A CA 1
ATOM 1890 C C . ILE A 1 239 ? -29.361 -7.450 38.395 1.00 88.19 239 ILE A C 1
ATOM 1892 O O . ILE A 1 239 ? -29.659 -8.640 38.476 1.00 88.19 239 ILE A O 1
ATOM 1896 N N . ASN A 1 240 ? -30.300 -6.506 38.531 1.00 86.81 240 ASN A N 1
ATOM 1897 C CA . ASN A 1 240 ? -31.738 -6.796 38.666 1.00 86.81 240 ASN A CA 1
ATOM 1898 C C . ASN A 1 240 ? -32.422 -7.141 37.326 1.00 86.81 240 ASN A C 1
ATOM 1900 O O . ASN A 1 240 ? -33.599 -7.514 37.290 1.00 86.81 240 ASN A O 1
ATOM 1904 N N . GLY A 1 241 ? -31.707 -7.019 36.209 1.00 87.75 241 GLY A N 1
ATOM 1905 C CA . GLY A 1 241 ? -32.246 -7.194 34.874 1.00 87.75 241 GLY A CA 1
ATOM 1906 C C . GLY A 1 241 ? -32.558 -8.652 34.531 1.00 87.75 241 GLY A C 1
ATOM 1907 O O . GLY A 1 241 ? -31.826 -9.586 34.859 1.00 87.75 241 GLY A O 1
ATOM 1908 N N . LYS A 1 242 ? -33.615 -8.857 33.732 1.00 86.12 242 LYS A N 1
ATOM 1909 C CA . LYS A 1 242 ? -34.018 -10.181 33.208 1.00 86.12 242 LYS A CA 1
ATOM 1910 C C . LYS A 1 242 ? -32.884 -10.934 32.511 1.00 86.12 242 LYS A C 1
ATOM 1912 O O . LYS A 1 242 ? -32.883 -12.161 32.523 1.00 86.12 242 LYS A O 1
ATOM 1917 N N . LYS A 1 243 ? -31.973 -10.216 31.846 1.00 86.06 243 LYS A N 1
ATOM 1918 C CA . LYS A 1 243 ? -30.843 -10.804 31.113 1.00 86.06 243 LYS A CA 1
ATOM 1919 C C . LYS A 1 243 ? -29.799 -11.375 32.075 1.00 86.06 243 LYS A C 1
ATOM 1921 O O . LYS A 1 243 ? -29.470 -12.549 31.950 1.00 86.06 243 LYS A O 1
ATOM 1926 N N . HIS A 1 244 ? -29.383 -10.586 33.064 1.00 86.75 244 HIS A N 1
ATOM 1927 C CA . HIS A 1 244 ? -28.441 -11.008 34.097 1.00 86.75 244 HIS A CA 1
ATOM 1928 C C . HIS A 1 244 ? -28.986 -12.200 34.897 1.00 86.75 244 HIS A C 1
ATOM 1930 O O . HIS A 1 244 ? -28.344 -13.244 35.000 1.00 86.75 244 HIS A O 1
ATOM 1936 N N . GLN A 1 245 ? -30.244 -12.116 35.340 1.00 86.00 245 GLN A N 1
ATOM 1937 C CA . GLN A 1 245 ? -30.889 -13.197 36.089 1.00 86.00 245 GLN A CA 1
ATOM 1938 C C . GLN A 1 245 ? -31.008 -14.501 35.282 1.00 86.00 245 GLN A C 1
ATOM 1940 O O . GLN A 1 245 ? -30.901 -15.600 35.827 1.00 86.00 245 GLN A O 1
ATOM 1945 N N . ARG A 1 246 ? -31.210 -14.382 33.964 1.00 85.94 246 ARG A N 1
ATOM 1946 C CA . ARG A 1 246 ? -31.278 -15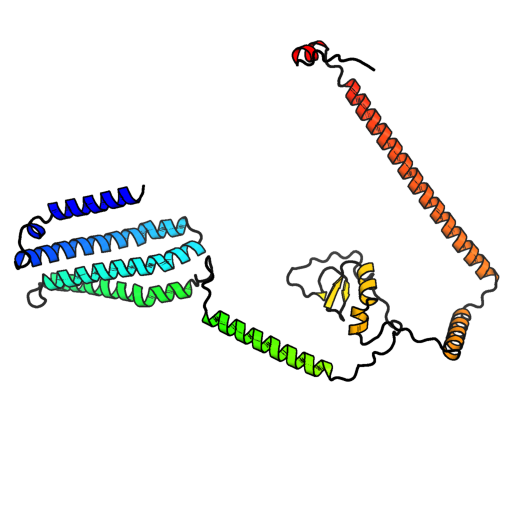.523 33.045 1.00 85.94 246 ARG A CA 1
ATOM 1947 C C . ARG A 1 246 ? -29.921 -16.199 32.868 1.00 85.94 246 ARG A C 1
ATOM 1949 O O . ARG A 1 246 ? -29.901 -17.424 32.763 1.00 85.94 246 ARG A O 1
ATOM 1956 N N . ALA A 1 247 ? -28.837 -15.425 32.832 1.00 84.56 247 ALA A N 1
ATOM 1957 C CA . ALA A 1 247 ? -27.471 -15.941 32.770 1.00 84.56 247 ALA A CA 1
ATOM 1958 C C . ALA A 1 247 ? -27.101 -16.703 34.056 1.00 84.56 247 ALA A C 1
ATOM 1960 O O . ALA A 1 247 ? -26.513 -17.774 33.979 1.00 84.56 247 ALA A O 1
ATOM 1961 N N . LEU A 1 248 ? -27.592 -16.247 35.215 1.00 81.50 248 LEU A N 1
ATOM 1962 C CA . LEU A 1 248 ? -27.500 -16.967 36.495 1.00 81.50 248 LEU A CA 1
ATOM 1963 C C . LEU A 1 248 ? -28.388 -18.227 36.589 1.00 81.50 248 LEU A C 1
ATOM 1965 O O . LEU A 1 248 ? -28.419 -18.895 37.621 1.00 81.50 248 LEU A O 1
ATOM 1969 N N . GLY A 1 249 ? -29.162 -18.553 35.548 1.00 81.19 249 GLY A N 1
ATOM 1970 C CA . GLY A 1 249 ? -30.047 -19.722 35.547 1.00 81.19 249 GLY A CA 1
ATOM 1971 C C . GLY A 1 249 ? -31.299 -19.574 36.421 1.00 81.19 249 GLY A C 1
ATOM 1972 O O . GLY A 1 249 ? -31.990 -20.564 36.673 1.00 81.19 249 GLY A O 1
ATOM 1973 N N . MET A 1 250 ? -31.626 -18.352 36.849 1.00 81.56 250 MET A N 1
ATOM 1974 C CA . MET A 1 250 ? -32.804 -18.044 37.657 1.00 81.56 250 MET A CA 1
ATOM 1975 C C . MET A 1 250 ? -33.932 -17.441 36.804 1.00 81.56 250 MET A C 1
ATOM 1977 O O . MET A 1 250 ? -33.711 -16.792 35.779 1.00 81.56 250 MET A O 1
ATOM 1981 N N . SER A 1 251 ? -35.180 -17.659 37.217 1.00 78.50 251 SER A N 1
ATOM 1982 C CA . SER A 1 251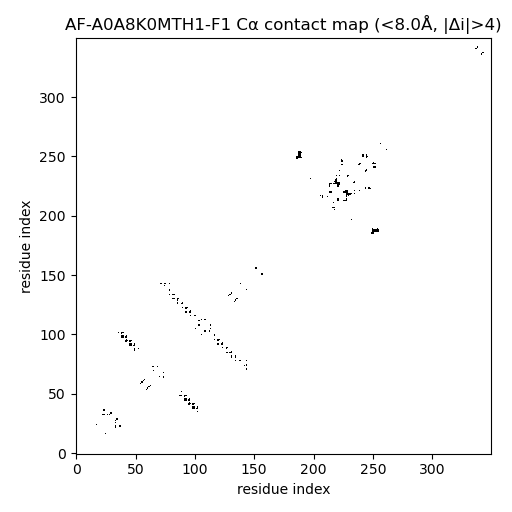 ? -36.345 -16.961 36.664 1.00 78.50 251 SER A CA 1
ATOM 1983 C C . SER A 1 251 ? -36.738 -15.790 37.567 1.00 78.50 251 SER A C 1
ATOM 1985 O O . SER A 1 251 ? -36.564 -15.858 38.775 1.00 78.50 251 SER A O 1
ATOM 1987 N N . MET A 1 252 ? -37.307 -14.717 37.008 1.00 70.31 252 MET A N 1
ATOM 1988 C CA . MET A 1 252 ? -37.841 -13.594 37.804 1.00 70.31 252 MET A CA 1
ATOM 1989 C C . MET A 1 252 ? -39.118 -13.946 38.594 1.00 70.31 252 MET A C 1
ATOM 1991 O O . MET A 1 252 ? -39.700 -13.078 39.239 1.00 70.31 252 MET A O 1
ATOM 1995 N N . ARG A 1 253 ? -39.604 -15.191 38.516 1.00 78.75 253 ARG A N 1
ATOM 1996 C CA . ARG A 1 253 ? -40.797 -15.618 39.246 1.00 78.75 253 ARG A CA 1
ATOM 1997 C C . ARG A 1 253 ? -40.412 -15.857 40.707 1.00 78.75 253 ARG A C 1
ATOM 1999 O O . ARG A 1 253 ? -39.580 -16.716 40.991 1.00 78.75 253 ARG A O 1
ATOM 2006 N N . VAL A 1 254 ? -41.024 -15.087 41.602 1.00 80.62 254 VAL A N 1
ATOM 2007 C CA . VAL A 1 254 ? -40.891 -15.238 43.057 1.00 80.62 254 VAL A CA 1
ATOM 2008 C C . VAL A 1 254 ? -41.827 -16.357 43.522 1.00 80.62 254 VAL A C 1
ATOM 2010 O O . VAL A 1 254 ? -42.967 -16.441 43.055 1.00 80.62 254 VAL A O 1
ATOM 2013 N N . GLU A 1 255 ? -41.348 -17.236 44.403 1.00 78.62 255 GLU A N 1
ATOM 2014 C CA . GLU A 1 255 ? -42.196 -18.251 45.040 1.00 78.62 255 GLU A CA 1
ATOM 2015 C C . GLU A 1 255 ? -43.216 -17.591 45.975 1.00 78.62 255 GLU A C 1
ATOM 2017 O O . GLU A 1 255 ? -42.940 -16.578 46.617 1.00 78.62 255 GLU A O 1
ATOM 2022 N N . ARG A 1 256 ? -44.419 -18.164 46.057 1.00 81.88 256 ARG A N 1
ATOM 2023 C CA . ARG A 1 256 ? -45.414 -17.716 47.036 1.00 81.88 256 ARG A CA 1
ATOM 2024 C C . ARG A 1 256 ? -44.981 -18.187 48.422 1.00 81.88 256 ARG A C 1
ATOM 2026 O O . ARG A 1 256 ? -44.688 -19.366 48.592 1.00 81.88 256 ARG A O 1
ATOM 2033 N N . ALA A 1 257 ? -44.969 -17.272 49.388 1.00 85.81 257 ALA A N 1
ATOM 2034 C CA . ALA A 1 257 ? -44.589 -17.587 50.759 1.00 85.81 257 ALA A CA 1
ATOM 2035 C C . ALA A 1 257 ? -45.575 -18.582 51.395 1.00 85.81 257 ALA A C 1
ATOM 2037 O O . ALA A 1 257 ? -46.792 -18.429 51.259 1.00 85.81 257 ALA A O 1
ATOM 2038 N N . THR A 1 258 ? -45.055 -19.585 52.104 1.00 91.50 258 THR A N 1
ATOM 2039 C CA . THR A 1 258 ? -45.868 -20.518 52.900 1.00 91.50 258 THR A CA 1
ATOM 2040 C C . THR A 1 258 ? -46.089 -19.982 54.318 1.00 91.50 258 THR A C 1
ATOM 2042 O O . THR A 1 258 ? -45.320 -19.157 54.810 1.00 91.50 258 THR A O 1
ATOM 2045 N N . LEU A 1 259 ? -47.127 -20.468 55.012 1.00 87.56 259 LEU A N 1
ATOM 2046 C CA . LEU A 1 259 ? -47.408 -20.071 56.403 1.00 87.56 259 LEU A CA 1
ATOM 2047 C C . LEU A 1 259 ? -46.217 -20.338 57.339 1.00 87.56 259 LEU A C 1
ATOM 2049 O O . LEU A 1 259 ? -45.922 -19.513 58.198 1.00 87.56 259 LEU A O 1
ATOM 2053 N N . GLN A 1 260 ? -45.501 -21.446 57.127 1.00 87.75 260 GLN A N 1
ATOM 2054 C CA . GLN A 1 260 ? -44.308 -21.810 57.900 1.00 87.75 260 GLN A CA 1
ATOM 2055 C C . GLN A 1 260 ? -43.161 -20.810 57.687 1.00 87.75 260 GLN A C 1
ATOM 2057 O O . GLN A 1 260 ? -42.603 -20.309 58.657 1.00 87.75 260 GLN A O 1
ATOM 2062 N N . GLN A 1 261 ? -42.878 -20.415 56.439 1.00 84.88 261 GLN A N 1
ATOM 2063 C CA . GLN A 1 261 ? -41.854 -19.403 56.135 1.00 84.88 261 GLN A CA 1
ATOM 2064 C C . GLN A 1 261 ? -42.174 -18.042 56.764 1.00 84.88 261 GLN A C 1
ATOM 2066 O O . GLN A 1 261 ? -41.276 -17.311 57.183 1.00 84.88 261 GLN A O 1
ATOM 2071 N N . VAL A 1 262 ? -43.462 -17.690 56.827 1.00 86.38 262 VAL A N 1
ATOM 2072 C CA . VAL A 1 262 ? -43.924 -16.453 57.463 1.00 86.38 262 VAL A CA 1
ATOM 2073 C C . VAL A 1 262 ? -43.743 -16.530 58.981 1.00 86.38 262 VAL A C 1
ATOM 2075 O O . VAL A 1 262 ? -43.234 -15.579 59.569 1.00 86.38 262 VAL A O 1
ATOM 2078 N N . GLN A 1 263 ? -44.083 -17.659 59.610 1.00 90.56 263 GLN A N 1
ATOM 2079 C CA . GLN A 1 263 ? -43.850 -17.885 61.041 1.00 90.56 263 GLN A CA 1
ATOM 2080 C C . GLN A 1 263 ? -42.356 -17.822 61.390 1.00 90.56 263 GLN A C 1
ATOM 2082 O O . GLN A 1 263 ? -41.978 -17.068 62.283 1.00 90.56 263 GLN A O 1
ATOM 2087 N N . GLU A 1 264 ? -41.488 -18.486 60.626 1.00 89.25 264 GLU A N 1
ATOM 2088 C CA . GLU A 1 264 ? -40.028 -18.422 60.799 1.00 89.25 264 GLU A CA 1
ATOM 2089 C C . GLU A 1 264 ? -39.476 -16.998 60.598 1.00 89.25 264 GLU A C 1
ATOM 2091 O O . GLU A 1 264 ? -38.613 -16.528 61.349 1.00 89.25 264 GLU A O 1
ATOM 2096 N N . ARG A 1 265 ? -40.000 -16.249 59.617 1.00 85.06 265 ARG A N 1
ATOM 2097 C CA . ARG A 1 265 ? -39.679 -14.822 59.432 1.00 85.06 265 ARG A CA 1
ATOM 2098 C C . ARG A 1 265 ? -40.109 -13.985 60.635 1.00 85.06 265 ARG A C 1
ATOM 2100 O O . ARG A 1 265 ? -39.337 -13.143 61.086 1.00 85.06 265 ARG A O 1
ATOM 2107 N N . PHE A 1 266 ? -41.299 -14.212 61.185 1.00 88.38 266 PHE A N 1
ATOM 2108 C CA . PHE A 1 266 ? -41.742 -13.518 62.394 1.00 88.38 266 PHE A CA 1
ATOM 2109 C C . PHE A 1 266 ? -40.904 -13.889 63.613 1.00 88.38 266 PHE A C 1
ATOM 2111 O O . PHE A 1 266 ? -40.573 -13.011 64.404 1.00 88.38 266 PHE A O 1
ATOM 2118 N N . GLU A 1 267 ? -40.494 -15.146 63.751 1.00 88.88 267 GLU A N 1
ATOM 2119 C CA . GLU A 1 267 ? -39.608 -15.575 64.828 1.00 88.88 267 GLU A CA 1
ATOM 2120 C C . GLU A 1 267 ? -38.214 -14.968 64.706 1.00 88.88 267 GLU A C 1
ATOM 2122 O O . GLU A 1 267 ? -37.678 -14.481 65.696 1.00 88.88 267 GLU A O 1
ATOM 2127 N N . THR A 1 268 ? -37.624 -14.942 63.510 1.00 85.44 268 THR A N 1
ATOM 2128 C CA . THR A 1 268 ? -36.327 -14.283 63.275 1.00 85.44 268 THR A CA 1
ATOM 2129 C C . THR A 1 268 ? -36.399 -12.777 63.507 1.00 85.44 268 THR A C 1
ATOM 2131 O O . THR A 1 268 ? -35.487 -12.218 64.111 1.00 85.44 268 THR A O 1
ATOM 2134 N N . LEU A 1 269 ? -37.489 -12.113 63.113 1.00 80.25 269 LEU A N 1
ATOM 2135 C CA . LEU A 1 269 ? -37.720 -10.699 63.421 1.00 80.25 269 LEU A CA 1
ATOM 2136 C C . LEU A 1 269 ? -37.938 -10.473 64.919 1.00 80.25 269 LEU A C 1
ATOM 2138 O O . LEU A 1 269 ? -37.383 -9.530 65.473 1.00 80.25 269 LEU A O 1
ATOM 2142 N N . LYS A 1 270 ? -38.674 -11.358 65.601 1.00 85.44 270 LYS A N 1
ATOM 2143 C CA . LYS A 1 270 ? -38.857 -11.319 67.057 1.00 85.44 270 LYS A CA 1
ATOM 2144 C C . LYS A 1 270 ? -37.530 -11.542 67.781 1.00 85.44 270 LYS A C 1
ATOM 2146 O O . LYS A 1 270 ? -37.243 -10.808 68.714 1.00 85.44 270 LYS A O 1
ATOM 2151 N N . LYS A 1 271 ? -36.688 -12.468 67.313 1.00 80.75 271 LYS A N 1
ATOM 2152 C CA . LYS A 1 271 ? -35.330 -12.729 67.825 1.00 80.75 271 LYS A CA 1
ATOM 2153 C C . LYS A 1 271 ? -34.351 -11.592 67.527 1.00 80.75 271 LYS A C 1
ATOM 2155 O O . LYS A 1 271 ? -33.477 -11.359 68.345 1.00 80.75 271 LYS A O 1
ATOM 2160 N N . ARG A 1 272 ? -34.503 -10.872 66.405 1.00 70.38 272 ARG A N 1
ATOM 2161 C CA . ARG A 1 272 ? -33.758 -9.634 66.082 1.00 70.38 272 ARG A CA 1
ATOM 2162 C C . ARG A 1 272 ? -34.275 -8.401 66.822 1.00 70.38 272 ARG A C 1
ATOM 2164 O O . ARG A 1 272 ? -33.520 -7.454 66.986 1.00 70.38 272 ARG A O 1
ATOM 2171 N N . LYS A 1 273 ? -35.531 -8.412 67.277 1.00 62.88 273 LYS A N 1
ATOM 2172 C CA . LYS A 1 273 ? -36.127 -7.375 68.134 1.00 62.88 273 LYS A CA 1
ATOM 2173 C C . LYS A 1 273 ? -35.850 -7.629 69.623 1.00 62.88 273 LYS A C 1
ATOM 2175 O O . LYS A 1 273 ? -35.698 -6.689 70.387 1.00 62.88 273 LYS A O 1
ATOM 2180 N N . ALA A 1 274 ? -35.707 -8.892 70.019 1.00 55.88 274 ALA A N 1
ATOM 2181 C CA . ALA A 1 274 ? -35.350 -9.323 71.368 1.00 55.88 274 ALA A CA 1
ATOM 2182 C C . ALA A 1 274 ? -33.907 -9.036 71.863 1.00 55.88 274 ALA A C 1
ATOM 2184 O O . ALA A 1 274 ? -33.743 -9.073 73.079 1.00 55.88 274 ALA A O 1
ATOM 2185 N N . PRO A 1 275 ? -32.872 -8.698 71.056 1.00 51.91 275 PRO A N 1
ATOM 2186 C CA . PRO A 1 275 ? -31.590 -8.246 71.588 1.00 51.91 275 PRO A CA 1
ATOM 2187 C C . PRO A 1 275 ? -31.647 -6.780 72.056 1.00 51.91 275 PRO A C 1
ATOM 2189 O O . PRO A 1 275 ? -30.635 -6.237 72.480 1.00 51.91 275 PRO A O 1
ATOM 2192 N N . GLY A 1 276 ? -32.821 -6.141 72.002 1.00 49.31 276 GLY A N 1
ATOM 2193 C CA . GLY A 1 276 ? -33.095 -4.853 72.623 1.00 49.31 276 GLY A CA 1
ATOM 2194 C C . GLY A 1 276 ? -34.456 -4.881 73.304 1.00 49.31 276 GLY A C 1
ATOM 2195 O O . GLY A 1 276 ? -35.435 -4.370 72.767 1.00 49.31 276 GLY A O 1
ATOM 2196 N N . SER A 1 277 ? -34.540 -5.475 74.495 1.00 47.53 277 SER A N 1
ATOM 2197 C CA . SER A 1 277 ? -35.645 -5.183 75.408 1.00 47.53 277 SER A CA 1
ATOM 2198 C C . SER A 1 277 ? -35.531 -3.720 75.848 1.00 47.53 277 SER A C 1
ATOM 2200 O O . SER A 1 277 ? -34.895 -3.415 76.853 1.00 47.53 277 SER A O 1
ATOM 2202 N N . PHE A 1 278 ? -36.110 -2.807 75.074 1.00 38.50 278 PHE A N 1
ATOM 2203 C CA . PHE A 1 278 ? -36.287 -1.421 75.477 1.00 38.50 278 PHE A CA 1
ATOM 2204 C C . PHE A 1 278 ? -37.734 -1.014 75.212 1.00 38.50 278 PHE A C 1
ATOM 2206 O O . PHE A 1 278 ? -38.303 -1.290 74.156 1.00 38.50 278 PHE A O 1
ATOM 2213 N N . THR A 1 279 ? -38.337 -0.466 76.259 1.00 48.78 279 THR A N 1
ATOM 2214 C CA . THR A 1 279 ? -39.761 -0.210 76.457 1.00 48.78 279 THR A CA 1
ATOM 2215 C C . THR A 1 279 ? -40.376 0.679 75.374 1.00 48.78 279 THR A C 1
ATOM 2217 O O . THR A 1 279 ? -39.695 1.397 74.646 1.00 48.78 279 THR A O 1
ATOM 2220 N N . GLU A 1 280 ? -41.706 0.651 75.309 1.00 54.59 280 GLU A N 1
ATOM 2221 C CA . GLU A 1 280 ? -42.612 1.418 74.436 1.00 54.59 280 GLU A CA 1
ATOM 2222 C C . GLU A 1 280 ? -42.253 2.920 74.286 1.00 54.59 280 GLU A C 1
ATOM 2224 O O . GLU A 1 280 ? -42.540 3.540 73.263 1.00 54.59 280 GLU A O 1
ATOM 2229 N N . GLN A 1 281 ? -41.511 3.477 75.249 1.00 50.06 281 GLN A N 1
ATOM 2230 C CA . GLN A 1 281 ? -40.941 4.828 75.236 1.00 50.06 281 GLN A CA 1
ATOM 2231 C C . GLN A 1 281 ? -39.906 5.073 74.119 1.00 50.06 281 GLN A C 1
ATOM 2233 O O . GLN A 1 281 ? -39.875 6.170 73.568 1.00 50.06 281 GLN A O 1
ATOM 2238 N N . VAL A 1 282 ? -39.099 4.081 73.715 1.00 54.59 282 VAL A N 1
ATOM 2239 C CA . VAL A 1 282 ? -38.099 4.263 72.636 1.00 54.59 282 VAL A CA 1
ATOM 2240 C C . VAL A 1 282 ? -38.726 4.233 71.245 1.00 54.59 282 VAL A C 1
ATOM 2242 O O . VAL A 1 282 ? -38.214 4.869 70.331 1.00 54.59 282 VAL A O 1
ATOM 2245 N N . ILE A 1 283 ? -39.876 3.577 71.073 1.00 58.19 283 ILE A N 1
ATOM 2246 C CA . ILE A 1 283 ? -40.633 3.651 69.813 1.00 58.19 283 ILE A CA 1
ATOM 2247 C C . ILE A 1 283 ? -41.189 5.070 69.623 1.00 58.19 283 ILE A C 1
ATOM 2249 O O . ILE A 1 283 ? -41.064 5.629 68.534 1.00 58.19 283 ILE A O 1
ATOM 2253 N N . LEU A 1 284 ? -41.723 5.680 70.688 1.00 57.16 284 LEU A N 1
ATOM 2254 C CA . LEU A 1 284 ? -42.162 7.080 70.672 1.00 57.16 284 LEU A CA 1
ATOM 2255 C C . LEU A 1 284 ? -40.985 8.051 70.495 1.00 57.16 284 LEU A C 1
ATOM 2257 O O . LEU A 1 284 ? -41.097 8.997 69.720 1.00 57.16 284 LEU A O 1
ATOM 2261 N N . MET A 1 285 ? -39.839 7.784 71.129 1.00 50.84 285 MET A N 1
ATOM 2262 C CA . MET A 1 285 ? -38.631 8.601 70.980 1.00 50.84 285 MET A CA 1
ATOM 2263 C C . MET A 1 285 ? -38.044 8.515 69.565 1.00 50.84 285 MET A C 1
ATOM 2265 O O . MET A 1 285 ? -37.735 9.545 68.980 1.00 50.84 285 MET A O 1
ATOM 2269 N N . ASN A 1 286 ? -37.980 7.329 68.954 1.00 59.78 286 ASN A N 1
ATOM 2270 C CA . ASN A 1 286 ? -37.537 7.182 67.564 1.00 59.78 286 ASN A CA 1
ATOM 2271 C C . ASN A 1 286 ? -38.534 7.791 66.574 1.00 59.78 286 ASN A C 1
ATOM 2273 O O . ASN A 1 286 ? -38.113 8.385 65.588 1.00 59.78 286 ASN A O 1
ATOM 2277 N N . SER A 1 287 ? -39.842 7.694 66.831 1.00 56.12 287 SER A N 1
ATOM 2278 C CA . SER A 1 287 ? -40.842 8.378 66.005 1.00 56.12 287 SER A CA 1
ATOM 2279 C C . SER A 1 287 ? -40.700 9.902 66.088 1.00 56.12 287 SER A C 1
ATOM 2281 O O . SER A 1 287 ? -40.848 10.572 65.070 1.00 56.12 287 SER A O 1
ATOM 2283 N N . TYR A 1 288 ? -40.386 10.446 67.269 1.00 62.41 288 TYR A N 1
ATOM 2284 C CA . TYR A 1 288 ? -40.134 11.875 67.475 1.00 62.41 288 TYR A CA 1
ATOM 2285 C C . TYR A 1 288 ? -38.821 12.335 66.822 1.00 62.41 288 TYR A C 1
ATOM 2287 O O . TYR A 1 288 ? -38.801 13.364 66.156 1.00 62.41 288 TYR A O 1
ATOM 2295 N N . VAL A 1 289 ? -37.744 11.550 66.932 1.00 60.03 289 VAL A N 1
ATOM 2296 C CA . VAL A 1 289 ? -36.446 11.854 66.300 1.00 60.03 289 VAL A CA 1
ATOM 2297 C C . VAL A 1 289 ? -36.547 11.803 64.771 1.00 60.03 289 VAL A C 1
ATOM 2299 O O . VAL A 1 289 ? -36.054 12.704 64.103 1.00 60.03 289 VAL A O 1
ATOM 2302 N N . ILE A 1 290 ? -37.261 10.822 64.203 1.00 60.94 290 ILE A N 1
ATOM 2303 C CA . ILE A 1 290 ? -37.486 10.742 62.748 1.00 60.94 290 ILE A CA 1
ATOM 2304 C C . ILE A 1 290 ? -38.355 11.910 62.253 1.00 60.94 290 ILE A C 1
ATOM 2306 O O . ILE A 1 290 ? -38.086 12.451 61.181 1.00 60.94 290 ILE A O 1
ATOM 2310 N N . ALA A 1 291 ? -39.378 12.316 63.015 1.00 64.44 291 ALA A N 1
ATOM 2311 C CA . ALA A 1 291 ? -40.184 13.493 62.686 1.00 64.44 291 ALA A CA 1
ATOM 2312 C C . ALA A 1 291 ? -39.348 14.786 62.741 1.00 64.44 291 ALA A C 1
ATOM 2314 O O . ALA A 1 291 ? -39.398 15.581 61.806 1.00 64.44 291 ALA A O 1
ATOM 2315 N N . SER A 1 292 ? -38.506 14.942 63.767 1.00 65.19 292 SER A N 1
ATOM 2316 C CA . SER A 1 292 ? -37.601 16.090 63.911 1.00 65.19 292 SER A CA 1
ATOM 2317 C C . SER A 1 292 ? -36.579 16.181 62.771 1.00 65.19 292 SER A C 1
ATOM 2319 O O . SER A 1 292 ? -36.347 17.268 62.247 1.00 65.19 292 SER A O 1
ATOM 2321 N N . ASP A 1 293 ? -36.001 15.054 62.340 1.00 65.81 293 ASP A N 1
ATOM 2322 C CA . ASP A 1 293 ? -35.053 15.005 61.215 1.00 65.81 293 ASP A CA 1
ATOM 2323 C C . ASP A 1 293 ? -35.718 15.349 59.871 1.00 65.81 293 ASP A C 1
ATOM 2325 O O . ASP A 1 293 ? -35.081 15.902 58.967 1.00 65.81 293 ASP A O 1
ATOM 2329 N N . LEU A 1 294 ? -36.999 15.004 59.705 1.00 68.75 294 LEU A N 1
ATOM 2330 C CA . LEU A 1 294 ? -37.774 15.343 58.511 1.00 68.75 294 LEU A CA 1
ATOM 2331 C C . LEU A 1 294 ? -38.090 16.839 58.461 1.00 68.75 294 LEU A C 1
ATOM 2333 O O . LEU A 1 294 ? -37.892 17.460 57.414 1.00 68.75 294 LEU A O 1
ATOM 2337 N N . ASP A 1 295 ? -38.503 17.425 59.582 1.00 75.75 295 ASP A N 1
ATOM 2338 C CA . ASP A 1 295 ? -38.796 18.856 59.680 1.00 75.75 295 ASP A CA 1
ATOM 2339 C C . ASP A 1 295 ? -37.539 19.710 59.441 1.00 75.75 295 ASP A C 1
ATOM 2341 O O . ASP A 1 295 ? -37.588 20.702 58.707 1.00 75.75 295 ASP A O 1
ATOM 2345 N N . GLU A 1 296 ? -36.377 19.281 59.947 1.00 78.94 296 GLU A N 1
ATOM 2346 C CA . GLU A 1 296 ? -35.091 19.940 59.683 1.00 78.94 296 GLU A CA 1
ATOM 2347 C C . GLU A 1 296 ? -34.704 19.916 58.193 1.00 78.94 296 GLU A C 1
ATOM 2349 O O . GLU A 1 296 ? -34.179 20.896 57.651 1.00 78.94 296 GLU A O 1
ATOM 2354 N N . ARG A 1 297 ? -34.988 18.809 57.493 1.00 76.00 297 ARG A N 1
ATOM 2355 C CA . ARG A 1 297 ? -34.745 18.689 56.044 1.00 76.00 297 ARG A CA 1
ATOM 2356 C C . ARG A 1 297 ? -35.686 19.570 55.228 1.00 76.00 297 ARG A C 1
ATOM 2358 O O . ARG A 1 297 ? -35.240 20.161 54.243 1.00 76.00 297 ARG A O 1
ATOM 2365 N N . ILE A 1 298 ? -36.951 19.684 55.632 1.00 81.38 298 ILE A N 1
ATOM 2366 C CA . ILE A 1 298 ? -37.933 20.562 54.977 1.00 81.38 298 ILE A CA 1
ATOM 2367 C C . ILE A 1 298 ? -37.507 22.029 55.129 1.00 81.38 298 ILE A C 1
ATOM 2369 O O . ILE A 1 298 ? -37.518 22.775 54.148 1.00 81.38 298 ILE A O 1
ATOM 2373 N N . LEU A 1 299 ? -37.044 22.428 56.317 1.00 81.81 299 LEU A N 1
ATOM 2374 C CA . LEU A 1 299 ? -36.518 23.771 56.577 1.00 81.81 299 LEU A CA 1
ATOM 2375 C C . LEU A 1 299 ? -35.280 24.092 55.731 1.00 81.81 299 LEU A C 1
ATOM 2377 O O . LEU A 1 299 ? -35.224 25.158 55.117 1.00 81.81 299 LEU A O 1
ATOM 2381 N N . LYS A 1 300 ? -34.321 23.162 55.620 1.00 84.69 300 LYS A N 1
ATOM 2382 C CA . LYS A 1 300 ? -33.146 23.335 54.745 1.00 84.69 300 LYS A CA 1
ATOM 2383 C C . LYS A 1 300 ? -33.532 23.482 53.273 1.00 84.69 300 LYS A C 1
ATOM 2385 O O . LYS A 1 300 ? -33.011 24.364 52.596 1.00 84.69 300 LYS A O 1
ATOM 2390 N N . GLN A 1 301 ? -34.480 22.682 52.778 1.00 77.44 301 GLN A N 1
ATOM 2391 C CA . GLN A 1 301 ? -34.965 22.808 51.398 1.00 77.44 301 GLN A CA 1
ATOM 2392 C C . GLN A 1 301 ? -35.654 24.155 51.140 1.00 77.44 301 GLN A C 1
ATOM 2394 O O . GLN A 1 301 ? -35.443 24.759 50.088 1.00 77.44 301 GLN A O 1
ATOM 2399 N N . GLN A 1 302 ? -36.444 24.652 52.096 1.00 82.38 302 GLN A N 1
ATOM 2400 C CA . GLN A 1 302 ? -37.075 25.969 51.995 1.00 82.38 302 GLN A CA 1
ATOM 2401 C C . GLN A 1 302 ? -36.039 27.102 52.011 1.00 82.38 302 GLN A C 1
ATOM 2403 O O . GLN A 1 302 ? -36.138 28.019 51.194 1.00 82.38 302 GLN A O 1
ATOM 2408 N N . GLN A 1 303 ? -35.014 27.015 52.867 1.00 84.19 303 GLN A N 1
ATOM 2409 C CA . GLN A 1 303 ? -33.908 27.979 52.918 1.00 84.19 303 GLN A CA 1
ATOM 2410 C C . GLN A 1 303 ? -33.108 28.006 51.608 1.00 84.19 303 GLN A C 1
ATOM 2412 O O . GLN A 1 303 ? -32.891 29.083 51.053 1.00 84.19 303 GLN A O 1
ATOM 2417 N N . GLU A 1 304 ? -32.755 26.845 51.045 1.00 83.44 304 GLU A N 1
ATOM 2418 C CA . GLU A 1 304 ? -32.090 26.764 49.735 1.00 83.44 304 GLU A CA 1
ATOM 2419 C C . GLU A 1 304 ? -32.963 27.338 48.606 1.00 83.44 304 GLU A C 1
ATOM 2421 O O . GLU A 1 304 ? -32.473 27.999 47.683 1.00 83.44 304 GLU A O 1
ATOM 2426 N N . GLU A 1 305 ? -34.279 27.111 48.647 1.00 83.25 305 GLU A N 1
ATOM 2427 C CA . GLU A 1 305 ? -35.194 27.673 47.656 1.00 83.25 305 GLU A CA 1
ATOM 2428 C C . GLU A 1 305 ? -35.325 29.201 47.789 1.00 83.25 305 GLU A C 1
ATOM 2430 O O . GLU A 1 305 ? -35.359 29.908 46.773 1.00 83.25 305 GLU A O 1
ATOM 2435 N N . GLU A 1 306 ? -35.354 29.730 49.015 1.00 84.00 306 GLU A N 1
ATOM 2436 C CA . GLU A 1 306 ? -35.343 31.167 49.284 1.00 84.00 306 GLU A CA 1
ATOM 2437 C C . GLU A 1 306 ? -34.027 31.830 48.876 1.00 84.00 306 GLU A C 1
ATOM 2439 O O . GLU A 1 306 ? -34.062 32.883 48.231 1.00 84.00 306 GLU A O 1
ATOM 2444 N N . GLU A 1 307 ? -32.878 31.218 49.162 1.00 83.81 307 GLU A N 1
ATOM 2445 C CA . GLU A 1 307 ? -31.574 31.699 48.702 1.00 83.81 307 GLU A CA 1
ATOM 2446 C C . GLU A 1 307 ? -31.499 31.711 47.177 1.00 83.81 307 GLU A C 1
ATOM 2448 O O . GLU A 1 307 ? -31.124 32.727 46.585 1.00 83.81 307 GLU A O 1
ATOM 2453 N N . ARG A 1 308 ? -31.978 30.658 46.499 1.00 83.38 308 ARG A N 1
ATOM 2454 C CA . ARG A 1 308 ? -32.097 30.668 45.032 1.00 83.38 308 ARG A CA 1
ATOM 2455 C C . ARG A 1 308 ? -33.022 31.777 44.535 1.00 83.38 308 ARG A C 1
ATOM 2457 O O . ARG A 1 308 ? -32.746 32.385 43.496 1.00 83.38 308 ARG A O 1
ATOM 2464 N N . LYS A 1 309 ? -34.118 32.076 45.239 1.00 85.25 309 LYS A N 1
ATOM 2465 C CA . LYS A 1 309 ? -35.003 33.208 44.906 1.00 85.25 309 LYS A CA 1
ATOM 2466 C C . LYS A 1 309 ? -34.306 34.554 45.136 1.00 85.25 309 LYS A C 1
ATOM 2468 O O . LYS A 1 309 ? -34.474 35.443 44.298 1.00 85.25 309 LYS A O 1
ATOM 2473 N N . ARG A 1 310 ? -33.504 34.711 46.196 1.00 84.94 310 ARG A N 1
ATOM 2474 C CA . ARG A 1 310 ? -32.695 35.915 46.470 1.00 84.94 310 ARG A CA 1
ATOM 2475 C C . ARG A 1 310 ? -31.620 36.117 45.407 1.00 84.94 310 ARG A C 1
ATOM 2477 O O . ARG A 1 310 ? -31.635 37.163 44.767 1.00 84.94 310 ARG A O 1
ATOM 2484 N N . GLN A 1 311 ? -30.836 35.090 45.085 1.00 82.44 311 GLN A N 1
ATOM 2485 C CA . GLN A 1 311 ? -29.848 35.131 44.000 1.00 82.44 311 GLN A CA 1
ATOM 2486 C C . GLN A 1 311 ? -30.497 35.454 42.645 1.00 82.44 311 GLN A C 1
ATOM 2488 O O . GLN A 1 311 ? -29.967 36.235 41.859 1.00 82.44 311 GLN A O 1
ATOM 2493 N N . ARG A 1 312 ? -31.694 34.919 42.354 1.00 83.31 312 ARG A N 1
ATOM 2494 C CA . ARG A 1 312 ? -32.458 35.301 41.150 1.00 83.31 312 ARG A CA 1
ATOM 2495 C C . ARG A 1 312 ? -32.891 36.770 41.171 1.00 83.31 312 ARG A C 1
ATOM 2497 O O . ARG A 1 312 ? -32.941 37.387 40.109 1.00 83.31 312 ARG A O 1
ATOM 2504 N N . ARG A 1 313 ? -33.242 37.333 42.333 1.00 86.06 313 ARG A N 1
ATOM 2505 C CA . ARG A 1 313 ? -33.602 38.756 42.483 1.00 86.06 313 ARG A CA 1
ATOM 2506 C C . ARG A 1 313 ? -32.376 39.660 42.360 1.00 86.06 313 ARG A C 1
ATOM 2508 O O . ARG A 1 313 ? -32.485 40.692 41.708 1.00 86.06 313 ARG A O 1
ATOM 2515 N N . GLU A 1 314 ? -31.235 39.266 42.911 1.00 83.38 314 GLU A N 1
ATOM 2516 C CA . GLU A 1 314 ? -29.959 39.982 42.784 1.00 83.38 314 GLU A CA 1
ATOM 2517 C C . GLU A 1 314 ? -29.469 39.980 41.341 1.00 83.38 314 GLU A C 1
ATOM 2519 O O . GLU A 1 314 ? -29.319 41.056 40.777 1.00 83.38 314 GLU A O 1
ATOM 2524 N N . ARG A 1 315 ? -29.434 38.821 40.670 1.00 81.62 315 ARG A N 1
ATOM 2525 C CA . ARG A 1 315 ? -29.136 38.737 39.227 1.00 81.62 315 ARG A CA 1
ATOM 2526 C C . ARG A 1 315 ? -30.083 39.583 38.373 1.00 81.62 315 ARG A C 1
ATOM 2528 O O . ARG A 1 315 ? -29.691 40.107 37.338 1.00 81.62 315 ARG A O 1
ATOM 2535 N N . LYS A 1 316 ? -31.358 39.720 38.766 1.00 82.31 316 LYS A N 1
ATOM 2536 C CA . LYS A 1 316 ? -32.313 40.619 38.087 1.00 82.31 316 LYS A CA 1
ATOM 2537 C C . LYS A 1 316 ? -32.023 42.098 38.366 1.00 82.31 316 LYS A C 1
ATOM 2539 O O . LYS A 1 316 ? -32.266 42.916 37.485 1.00 82.31 316 LYS A O 1
ATOM 2544 N N . LYS A 1 317 ? -31.553 42.449 39.567 1.00 82.50 317 LYS A N 1
ATOM 2545 C CA . LYS A 1 317 ? -31.148 43.815 39.932 1.00 82.50 317 LYS A CA 1
ATOM 2546 C C . LYS A 1 317 ? -29.834 44.204 39.257 1.00 82.50 317 LYS A C 1
ATOM 2548 O O . LYS A 1 317 ? -29.767 45.305 38.736 1.00 82.50 317 LYS A O 1
ATOM 2553 N N . GLU A 1 318 ? -28.852 43.308 39.201 1.00 79.12 318 GLU A N 1
ATOM 2554 C CA . GLU A 1 318 ? -27.597 43.487 38.459 1.00 79.12 318 GLU A CA 1
ATOM 2555 C C . GLU A 1 318 ? -27.878 43.694 36.976 1.00 79.12 318 GLU A C 1
ATOM 2557 O O . GLU A 1 318 ? -27.520 44.734 36.451 1.00 79.12 318 GLU A O 1
ATOM 2562 N N . LYS A 1 319 ? -28.680 42.826 36.344 1.00 79.00 319 LYS A N 1
ATOM 2563 C CA . LYS A 1 319 ? -29.108 43.025 34.948 1.00 79.00 319 LYS A CA 1
ATOM 2564 C C . LYS A 1 319 ? -29.862 44.336 34.708 1.00 79.00 319 LYS A C 1
ATOM 2566 O O . LYS A 1 319 ? -29.826 44.868 33.606 1.00 79.00 319 LYS A O 1
ATOM 2571 N N . LYS A 1 320 ? -30.604 44.844 35.701 1.00 77.56 320 LYS A N 1
ATOM 2572 C CA . LYS A 1 320 ? -31.259 46.162 35.613 1.00 77.56 320 LYS A CA 1
ATOM 2573 C C . LYS A 1 320 ? -30.262 47.310 35.775 1.00 77.56 320 LYS A C 1
ATOM 2575 O O . LYS A 1 320 ? -30.412 48.302 35.080 1.00 77.56 320 LYS A O 1
ATOM 2580 N N . LYS A 1 321 ? -29.270 47.175 36.661 1.00 75.69 321 LYS A N 1
ATOM 2581 C CA . LYS A 1 321 ? -28.179 48.145 36.821 1.00 75.69 321 LYS A CA 1
ATOM 2582 C C . LYS A 1 321 ? -27.286 48.180 35.585 1.00 75.69 321 LYS A C 1
ATOM 2584 O O . LYS A 1 321 ? -27.016 49.263 35.107 1.00 75.69 321 LYS A O 1
ATOM 2589 N N . GLU A 1 322 ? -26.911 47.030 35.029 1.00 69.06 322 GLU A N 1
ATOM 2590 C CA . GLU A 1 322 ? -26.181 46.930 33.758 1.00 69.06 322 GLU A CA 1
ATOM 2591 C C . GLU A 1 322 ? -26.952 47.611 32.627 1.00 69.06 322 GLU A C 1
ATOM 2593 O O . GLU A 1 322 ? -26.372 48.401 31.900 1.00 69.06 322 GLU A O 1
ATOM 2598 N N . LYS A 1 323 ? -28.270 47.386 32.527 1.00 67.69 323 LYS A N 1
ATOM 2599 C CA . LYS A 1 323 ? -29.109 48.097 31.553 1.00 67.69 323 LYS A CA 1
ATOM 2600 C C . LYS A 1 323 ? -29.182 49.605 31.793 1.00 67.69 323 LYS A C 1
ATOM 2602 O O . LYS A 1 323 ? -29.177 50.332 30.820 1.00 67.69 323 LYS A O 1
ATOM 2607 N N . ALA A 1 324 ? -29.245 50.068 33.043 1.00 67.12 324 ALA A N 1
ATOM 2608 C CA . ALA A 1 324 ? -29.261 51.500 33.359 1.00 67.12 324 ALA A CA 1
ATOM 2609 C C . ALA A 1 324 ? -27.902 52.172 33.101 1.00 67.12 324 ALA A C 1
ATOM 2611 O O . ALA A 1 324 ? -27.863 53.291 32.617 1.00 67.12 324 ALA A O 1
ATOM 2612 N N . VAL A 1 325 ? -26.795 51.471 33.368 1.00 63.91 325 VAL A N 1
ATOM 2613 C CA . VAL A 1 325 ? -25.436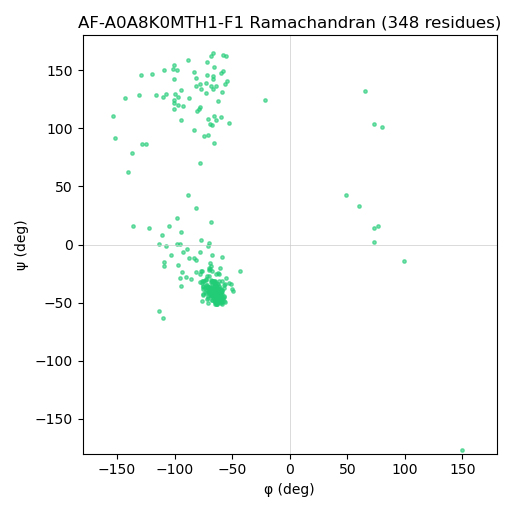 51.918 33.023 1.00 63.91 325 VAL A CA 1
ATOM 2614 C C . VAL A 1 325 ? -25.242 51.933 31.504 1.00 63.91 325 VAL A C 1
ATOM 2616 O O . VAL A 1 325 ? -24.542 52.795 30.992 1.00 63.91 325 VAL A O 1
ATOM 2619 N N . GLN A 1 326 ? -25.879 51.005 30.784 1.00 53.94 326 GLN A N 1
ATOM 2620 C CA . GLN A 1 326 ? -25.880 50.985 29.324 1.00 53.94 326 GLN A CA 1
ATOM 2621 C C . GLN A 1 326 ? -26.712 52.142 28.736 1.00 53.94 326 GLN A C 1
ATOM 2623 O O . GLN A 1 326 ? -26.232 52.797 27.819 1.00 53.94 326 GLN A O 1
ATOM 2628 N N . ASP A 1 327 ? -27.877 52.449 29.320 1.00 52.81 327 ASP A N 1
ATOM 2629 C CA . ASP A 1 327 ? -28.734 53.598 28.959 1.00 52.81 327 ASP A CA 1
ATOM 2630 C C . ASP A 1 327 ? -28.031 54.946 29.235 1.00 52.81 327 ASP A C 1
ATOM 2632 O O . ASP A 1 327 ? -28.054 55.834 28.394 1.00 52.81 327 ASP A O 1
ATOM 2636 N N . GLU A 1 328 ? -27.321 55.089 30.366 1.00 51.22 328 GLU A N 1
ATOM 2637 C CA . GLU A 1 328 ? -26.520 56.296 30.664 1.00 51.22 328 GLU A CA 1
ATOM 2638 C C . GLU A 1 328 ? -25.267 56.431 29.778 1.00 51.22 328 GLU A C 1
ATOM 2640 O O . GLU A 1 328 ? -24.718 57.523 29.641 1.00 51.22 328 GLU A O 1
ATOM 2645 N N . SER A 1 329 ? -24.799 55.340 29.161 1.00 48.00 329 SER A N 1
ATOM 2646 C CA . SER A 1 329 ? -23.670 55.364 28.218 1.00 48.00 329 SER A CA 1
ATOM 2647 C C . SER A 1 329 ? -24.078 55.601 26.757 1.00 48.00 329 SER A C 1
ATOM 2649 O O . SER A 1 329 ? -23.201 55.726 25.901 1.00 48.00 329 SER A O 1
ATOM 2651 N N . GLU A 1 330 ? -25.382 55.679 26.471 1.00 45.97 330 GLU A N 1
ATOM 2652 C CA . GLU A 1 330 ? -25.948 55.947 25.140 1.00 45.97 330 GLU A CA 1
ATOM 2653 C C . GLU A 1 330 ? -26.504 57.381 24.984 1.00 45.97 330 GLU A C 1
ATOM 2655 O O . GLU A 1 330 ? -27.159 57.673 23.987 1.00 45.97 330 GLU A O 1
ATOM 2660 N N . ASP A 1 331 ? -26.165 58.322 25.877 1.00 46.53 331 ASP A N 1
ATOM 2661 C CA . ASP A 1 331 ? -26.279 59.764 25.591 1.00 46.53 331 ASP A CA 1
ATOM 2662 C C . ASP A 1 331 ? -25.099 60.216 24.703 1.00 46.53 331 ASP A C 1
ATOM 2664 O O . ASP A 1 331 ? -24.169 60.912 25.118 1.00 46.53 331 ASP A O 1
ATOM 2668 N N . ILE A 1 332 ? -25.123 59.766 23.446 1.00 47.50 332 ILE A N 1
ATOM 2669 C CA . ILE A 1 332 ? -24.273 60.266 22.362 1.00 47.50 332 ILE A CA 1
ATOM 2670 C C . ILE A 1 332 ? -25.108 61.234 21.513 1.00 47.50 332 ILE A C 1
ATOM 2672 O O . ILE A 1 332 ? -26.177 60.892 21.015 1.00 47.50 332 ILE A O 1
ATOM 2676 N N . ASP A 1 333 ? -24.571 62.444 21.380 1.00 52.50 333 ASP A N 1
ATOM 2677 C CA . ASP A 1 333 ? -25.033 63.637 20.660 1.00 52.50 333 ASP A CA 1
ATOM 2678 C C . ASP A 1 333 ? -26.064 63.407 19.513 1.00 52.50 333 ASP A C 1
ATOM 2680 O O . ASP A 1 333 ? -25.769 62.677 18.555 1.00 52.50 333 ASP A O 1
ATOM 2684 N N . PRO A 1 334 ? -27.249 64.062 19.534 1.00 57.16 334 PRO A N 1
ATOM 2685 C CA . PRO A 1 334 ? -28.307 63.921 18.517 1.00 57.16 334 PRO A CA 1
ATOM 2686 C C . PRO A 1 334 ? -27.896 64.280 17.074 1.00 57.16 334 PRO A C 1
ATOM 2688 O O . PRO A 1 334 ? -28.639 63.967 16.140 1.00 57.16 334 PRO A O 1
ATOM 2691 N N . ASP A 1 335 ? -26.722 64.879 16.865 1.00 57.47 335 ASP A N 1
ATOM 2692 C CA . ASP A 1 335 ? -26.177 65.212 15.540 1.00 57.47 335 ASP A CA 1
ATOM 2693 C C . ASP A 1 335 ? -25.492 64.007 14.846 1.00 57.47 335 ASP A C 1
ATOM 2695 O O . ASP A 1 335 ? -25.459 63.909 13.616 1.00 57.47 335 ASP A O 1
ATOM 2699 N N . VAL A 1 336 ? -25.026 63.005 15.609 1.00 60.97 336 VAL A N 1
ATOM 2700 C CA . VAL A 1 336 ? -24.381 61.789 15.060 1.00 60.97 336 VAL A CA 1
ATOM 2701 C C . VAL A 1 336 ? -25.421 60.798 14.512 1.00 60.97 336 VAL A C 1
ATOM 2703 O O . VAL A 1 336 ? -25.190 60.137 13.496 1.00 60.97 336 VAL A O 1
ATOM 2706 N N . ALA A 1 337 ? -26.616 60.752 15.112 1.00 63.53 337 ALA A N 1
ATOM 2707 C CA . ALA A 1 337 ? -27.743 59.941 14.639 1.00 63.53 337 ALA A CA 1
ATOM 2708 C C . ALA A 1 337 ? -28.356 60.468 13.322 1.00 63.53 337 ALA A C 1
ATOM 2710 O O . ALA A 1 337 ? -28.871 59.685 12.516 1.00 63.53 337 ALA A O 1
ATOM 2711 N N . ALA A 1 338 ? -28.247 61.776 13.060 1.00 60.31 338 ALA A N 1
ATOM 2712 C CA . ALA A 1 338 ? -28.640 62.392 11.792 1.00 60.31 338 ALA A CA 1
ATOM 2713 C C . ALA A 1 338 ? -27.619 62.124 10.668 1.00 60.31 338 ALA A C 1
ATOM 2715 O O . ALA A 1 338 ? -28.008 61.960 9.510 1.00 60.31 338 ALA A O 1
ATOM 2716 N N . MET A 1 339 ? -26.329 61.988 11.003 1.00 57.97 339 MET A N 1
ATOM 2717 C CA . MET A 1 339 ? -25.260 61.665 10.046 1.00 57.97 339 MET A CA 1
ATOM 2718 C C . MET A 1 339 ? -25.238 60.177 9.636 1.00 57.97 339 MET A C 1
ATOM 2720 O O . MET A 1 339 ? -24.765 59.846 8.549 1.00 57.97 339 MET A O 1
ATOM 2724 N N . MET A 1 340 ? -25.795 59.281 10.466 1.00 63.91 340 MET A N 1
ATOM 2725 C CA . MET A 1 340 ? -25.931 57.838 10.187 1.00 63.91 340 MET A CA 1
ATOM 2726 C C . MET A 1 340 ? -27.281 57.417 9.571 1.00 63.91 340 MET A C 1
ATOM 2728 O O . MET A 1 340 ? -27.555 56.225 9.436 1.00 63.91 340 MET A O 1
ATOM 2732 N N . GLY A 1 341 ? -28.119 58.363 9.135 1.00 58.44 341 GLY A N 1
ATOM 2733 C CA . GLY A 1 341 ? -29.239 58.069 8.232 1.00 58.44 341 GLY A CA 1
ATOM 2734 C C . GLY A 1 341 ? -30.479 57.408 8.853 1.00 58.44 341 GLY A C 1
ATOM 2735 O O . GLY A 1 341 ? -31.336 56.938 8.109 1.00 58.44 341 GLY A O 1
ATOM 2736 N N . PHE A 1 342 ? -30.653 57.420 10.179 1.00 50.81 342 PHE A N 1
ATOM 2737 C CA . PHE A 1 342 ? -31.882 56.934 10.838 1.00 50.81 342 PHE A CA 1
ATOM 2738 C C . PHE A 1 342 ? -32.954 58.029 10.985 1.00 50.81 342 PHE A C 1
ATOM 2740 O O . PHE A 1 342 ? -33.642 58.159 11.998 1.00 50.81 342 PHE A O 1
ATOM 2747 N N . GLY A 1 343 ? -33.125 58.815 9.923 1.00 45.19 343 GLY A N 1
ATOM 2748 C CA . GLY A 1 343 ? -34.214 59.770 9.777 1.00 45.19 343 GLY A CA 1
ATOM 2749 C C . GLY A 1 343 ? -35.485 59.098 9.255 1.00 45.19 343 GLY A C 1
ATOM 2750 O O . GLY A 1 343 ? -35.654 58.945 8.053 1.00 45.19 343 GLY A O 1
ATOM 2751 N N . GLY A 1 344 ? -36.403 58.766 10.164 1.00 50.31 344 GLY A N 1
ATOM 2752 C CA . GLY A 1 344 ? -37.846 58.766 9.899 1.00 50.31 344 GLY A CA 1
ATOM 2753 C C . GLY A 1 344 ? -38.453 57.565 9.163 1.00 50.31 344 GLY A C 1
ATOM 2754 O O . GLY A 1 344 ? -38.551 57.550 7.945 1.00 50.31 344 GLY A O 1
ATOM 2755 N N . PHE A 1 345 ? -39.092 56.670 9.922 1.00 40.75 345 PHE A N 1
ATOM 2756 C CA . PHE A 1 345 ? -40.305 55.983 9.462 1.00 40.75 345 PHE A CA 1
ATOM 2757 C C . PHE A 1 345 ? -41.406 56.120 10.518 1.00 40.75 345 PHE A C 1
ATOM 2759 O O . PHE A 1 345 ? -41.597 55.289 11.401 1.00 40.75 345 PHE A O 1
ATOM 2766 N N . ARG A 1 346 ? -42.141 57.232 10.423 1.00 50.31 346 ARG A N 1
ATOM 2767 C CA . ARG A 1 346 ? -43.449 57.415 11.058 1.00 50.31 346 ARG A CA 1
ATOM 2768 C C . ARG A 1 346 ? -44.504 56.723 10.185 1.00 50.31 346 ARG A C 1
ATOM 2770 O O . ARG A 1 346 ? -44.767 57.172 9.077 1.00 50.31 346 ARG A O 1
ATOM 2777 N N . SER A 1 347 ? -45.143 55.678 10.704 1.00 39.22 347 SER A N 1
ATOM 2778 C CA . SER A 1 347 ? -46.423 55.130 10.219 1.00 39.22 347 SER A CA 1
ATOM 2779 C C . SER A 1 347 ? -47.120 54.478 11.421 1.00 39.22 347 SER A C 1
ATOM 2781 O O . SER A 1 347 ? -46.679 53.444 11.897 1.00 39.22 347 SER A O 1
ATOM 2783 N N . SER A 1 348 ? -47.969 55.196 12.161 1.00 42.25 348 SER A N 1
ATOM 2784 C CA . SER A 1 348 ? -49.409 55.420 11.937 1.00 42.25 348 SER A CA 1
ATOM 2785 C C . SER A 1 348 ? -50.306 54.204 12.231 1.00 42.25 348 SER A C 1
ATOM 2787 O O . SER A 1 348 ? -50.487 53.361 11.363 1.00 42.25 348 SER A O 1
ATOM 2789 N N . LYS A 1 349 ? -50.984 54.297 13.393 1.00 40.00 349 LYS A N 1
ATOM 2790 C CA . LYS A 1 349 ? -52.349 53.827 13.745 1.00 40.00 349 LYS A CA 1
ATOM 2791 C C . LYS A 1 349 ? -52.590 52.304 13.739 1.00 40.00 349 LYS A C 1
ATOM 2793 O O . LYS A 1 349 ? -52.285 51.620 12.778 1.00 40.00 349 LYS A O 1
ATOM 2798 N N . LYS A 1 350 ? -53.206 51.732 14.775 1.00 37.84 350 LYS A N 1
ATOM 2799 C CA . LYS A 1 350 ? -54.485 52.121 15.394 1.00 37.84 350 LYS A CA 1
ATOM 2800 C C . LYS A 1 350 ? -54.550 51.708 16.859 1.00 37.84 350 LYS A C 1
ATOM 2802 O O . LYS A 1 350 ? -53.992 50.633 17.163 1.00 37.84 350 LYS A O 1
#

Secondary structure (DSSP, 8-state):
-HHHHHHHHHHHHHHHHHHH-THHHHS-TT-HHHHHHHHHHHHHHHHHHHHHHHHIIIIIIHHHHHHHS-HHHHHHHHHHHHHHHHHHHHHHHHHHHHHHHHHS-TTT--HHHHHHHHHHHHHHHHHHHIIIIIHHHHHHHHT--SSS-----HHHHHHHHHHHHHHHHHHHHHHHHHTTS----PBPPPPPSS----STTTT---PPPTTS-GGGSSSEEETTTTEEESSHHHHHHHHTSHHHHHHTTB-SPPPPPPHHHHHHHHHHHHHHHTT----HHHHHHHHHHHHHHHHHHHHHHHHHHHHHHHHHHHHHHHHHHHHHHHHHT----HHHHHHTT---------

Nearest PDB structures (foldseek):
  8q7n-assembly1_r  TM=9.407E-01  e=8.090E-09  Homo sapiens
  8qpe-assembly1_r  TM=9.425E-01  e=1.838E-08  Homo sapiens
  8qzs-assembly1_r  TM=7.722E-01  e=4.196E-09  Homo sapiens
  8h6k-assembly1_4N  TM=8.951E-01  e=2.525E-06  Homo sapiens
  8dk2-assembly1_D  TM=2.477E-01  e=5.558E+00  Pseudomonas aeruginosa PA14

Foldseek 3Di:
DVVVVVVVVVVVVVVVVCVVCVVLVPPDPDDPVNVLVVLVVLLVVLVCCLVVLVCCVPPPVVVCLVVPDDPLVSLVVCLVVQLVSLVSNLVSLVSNLVSLCVNAPPVRHDPVSVVVSVVSVVVNVVSVCCNPPVSVVSNVVSVNPDDDDPPPPVVVVVVVVVVVVVVVVVVVVVVVVVVPDDPQDFAADDDDPDDDPPPPCPPDDDDDDPPDQLPRDQADADPLVRDGDNDPVVVVCVCVDQVVCVSVSYGPDDDDDDPVNVVVVVVVVVVVVVVDPDDPVVVVVVVVVVVVVVVVVVVVVVVVVVVVVVVVVVVVVVVVVVVVVVVVVPPDDPVVVVVVPPPDDDDDDD

Solvent-accessible surface area (backbone atoms only — not comparable to full-atom values): 20571 Å² total; per-residue (Å²): 117,72,63,60,57,52,48,51,50,51,51,50,54,50,52,52,50,49,71,78,38,55,58,73,79,72,49,70,103,79,48,76,66,49,55,53,51,50,32,52,50,49,22,52,54,22,46,50,49,36,51,51,51,49,52,41,46,63,70,47,50,45,52,52,44,62,75,74,40,59,72,72,59,36,51,49,51,44,60,57,46,47,56,56,50,36,50,54,37,38,52,24,38,48,49,23,45,52,28,49,50,68,75,44,47,78,93,80,42,52,76,67,56,52,50,52,54,50,52,44,49,51,54,37,51,54,38,44,46,42,47,72,51,49,44,57,54,50,41,60,74,66,60,67,86,79,81,92,69,88,75,80,52,67,64,64,55,50,50,57,46,52,49,49,55,48,52,52,50,52,50,51,52,54,49,59,55,59,70,69,53,78,85,78,81,53,49,58,49,74,84,80,94,70,85,82,84,81,64,88,61,66,96,62,89,79,90,72,60,99,82,58,57,72,80,69,43,92,48,50,62,39,85,87,74,76,45,70,31,76,45,73,66,60,41,53,52,45,64,72,25,74,66,46,35,46,69,73,47,31,32,93,53,68,75,81,87,49,74,66,60,49,51,52,49,49,48,52,49,49,57,68,48,57,84,54,88,68,62,78,65,54,60,54,49,52,55,50,50,55,50,52,55,48,52,53,50,53,50,51,52,51,49,54,51,48,50,53,49,48,54,53,50,46,55,50,50,50,55,48,48,55,49,50,55,50,56,70,70,61,81,66,62,80,68,60,52,63,75,70,67,74,74,80,86,88,78,82,87,134

Mean predicted aligned error: 21.3 Å

Radius of gyration: 47.55 Å; Cα contacts (8 Å, |Δi|>4): 162; chains: 1; bounding box: 95×96×128 Å

Sequence (350 aa):
MAWATRFLAAVAFLVVGVVFAPDLFGSGPASPTAAVSVAKIAHLLCFATCWGAALWVTFIGGIIMFKYLPRHQFGNLQSKMFPAYFMLISVCAAISVMAFAYLHPWKSASSLERYQLGFLLSALVFNLSNLLVFTPMTIEAVGVDNTFRRKWNREEYLERAREREKEEKDEESHFKSKAKAPPVQRKPLKHRDFEVDLESRLGKTQVVTPIAPLSQQAGYYCEVCECVVKDSANYLDHINGKKHQRALGMSMRVERATLQQVQERFETLKKRKAPGSFTEQVILMNSYVIASDLDERILKQQQEEEERKRQRRERKKEKKKEKAVQDESEDIDPDVAAMMGFGGFRSSKK